Protein AF-R8BXN6-F1 (afdb_monomer)

Nearest PDB structures (foldseek):
  4dcl-assembly1_A  TM=7.226E-01  e=6.574E-13  Staphylococcus aureus
  3srt-assembly2_B  TM=7.262E-01  e=1.323E-12  Clostridioides difficile 630
  5u2k-assembly1_A  TM=7.218E-01  e=2.345E-12  Staphylococcus aureus subsp. aureus COL
  4egg-assembly1_A  TM=7.233E-01  e=3.434E-12  Staphylococcus aureus subsp. aureus COL
  1kqa-assembly1_A  TM=6.974E-01  e=2.313E-11  Escherichia coli

Solvent-accessible surface area (backbone atoms only — not comparable to full-atom values): 11831 Å² total; per-residue (Å²): 131,79,74,76,90,74,59,67,68,61,36,49,51,28,40,76,67,51,31,73,18,62,65,73,40,77,68,51,43,48,42,30,51,52,17,48,53,25,36,53,51,48,56,63,56,75,92,63,54,65,65,56,53,50,53,36,49,28,53,24,44,66,55,79,76,80,76,78,82,81,47,98,43,71,69,62,36,43,64,75,45,67,92,51,86,88,80,78,71,82,65,87,61,62,45,33,44,65,38,34,76,50,68,53,83,53,63,84,60,19,44,71,85,70,21,44,29,31,34,27,45,56,45,76,37,62,75,52,48,74,34,66,75,54,44,77,46,56,58,26,41,37,26,40,47,17,34,37,39,56,58,12,31,37,82,58,65,41,61,54,32,24,33,31,39,41,78,69,42,41,80,57,45,74,57,85,82,69,97,74,84,67,84,83,87,63,100,76,78,87,73,73,75,79,71,77,81,79,80,84,131

Mean predicted aligned error: 8.62 Å

pLDDT: mean 84.82, std 17.0, range [34.03, 98.44]

InterPro domains:
  IPR001451 Hexapeptide repeat [PF14602] (121-156)
  IPR011004 Trimeric LpxA-like superfamily [SSF51161] (100-175)
  IPR018357 Hexapeptide transferase, conserved site [PS00101] (130-158)
  IPR024688 Maltose/galactoside acetyltransferase domain [PF12464] (14-59)
  IPR024688 Maltose/galactoside acetyltransferase domain [SM01266] (12-62)
  IPR051159 Hexapeptide-repeat containing acetyltransferases [PTHR23416] (101-180)

Structure (mmCIF, N/CA/C/O backbone):
data_AF-R8BXN6-F1
#
_entry.id   AF-R8BXN6-F1
#
loop_
_atom_site.group_PDB
_atom_site.id
_atom_site.type_symbol
_atom_site.label_atom_id
_atom_site.label_alt_id
_atom_site.label_comp_id
_atom_site.label_asym_id
_atom_site.label_entity_id
_atom_site.label_seq_id
_atom_site.pdbx_PDB_ins_code
_atom_site.Cartn_x
_atom_site.Cartn_y
_atom_site.Cartn_z
_atom_site.occupancy
_atom_site.B_iso_or_equiv
_atom_site.auth_seq_id
_atom_site.auth_comp_id
_atom_site.auth_asym_id
_atom_site.auth_atom_id
_atom_site.pdbx_PDB_model_num
ATOM 1 N N . MET A 1 1 ? 27.956 4.376 -20.892 1.00 54.81 1 MET A N 1
ATOM 2 C CA . MET A 1 1 ? 26.971 5.179 -21.647 1.00 54.81 1 MET A CA 1
ATOM 3 C C . MET A 1 1 ? 26.380 6.216 -20.708 1.00 54.81 1 MET A C 1
ATOM 5 O O . MET A 1 1 ? 26.157 5.878 -19.547 1.00 54.81 1 MET A O 1
ATOM 9 N N . ALA A 1 2 ? 26.200 7.455 -21.169 1.00 57.44 2 ALA A N 1
ATOM 10 C CA . ALA A 1 2 ? 25.487 8.482 -20.408 1.00 57.44 2 ALA A CA 1
ATOM 11 C C . ALA A 1 2 ? 24.035 8.035 -20.163 1.00 57.44 2 ALA A C 1
ATOM 13 O O . ALA A 1 2 ? 23.488 7.284 -20.973 1.00 57.44 2 ALA A O 1
ATOM 14 N N . ALA A 1 3 ? 23.435 8.450 -19.044 1.00 60.38 3 ALA A N 1
ATOM 15 C CA . ALA A 1 3 ? 22.015 8.207 -18.811 1.00 60.38 3 ALA A CA 1
ATOM 16 C C . ALA A 1 3 ? 21.200 8.847 -19.953 1.00 60.38 3 ALA A C 1
ATOM 18 O O . ALA A 1 3 ? 21.556 9.947 -20.393 1.00 60.38 3 ALA A O 1
ATOM 19 N N . PRO A 1 4 ? 20.160 8.173 -20.472 1.00 69.25 4 PRO A N 1
ATOM 20 C CA . PRO A 1 4 ? 19.328 8.741 -21.524 1.00 69.25 4 PRO A CA 1
ATOM 21 C C . PRO A 1 4 ? 18.729 10.071 -21.054 1.00 69.25 4 PRO A C 1
ATOM 23 O O . PRO A 1 4 ? 18.393 10.235 -19.882 1.00 69.25 4 PRO A O 1
ATOM 26 N N . LYS A 1 5 ? 18.612 11.044 -21.963 1.00 84.06 5 LYS A N 1
ATOM 27 C CA . LYS A 1 5 ? 17.903 12.294 -21.680 1.00 84.06 5 LYS A CA 1
ATOM 28 C C . LYS A 1 5 ? 16.407 11.971 -21.644 1.00 84.06 5 LYS A C 1
ATOM 30 O O . LYS A 1 5 ? 15.812 11.749 -22.692 1.00 84.06 5 LYS A O 1
ATOM 35 N N . VAL A 1 6 ? 15.843 11.875 -20.442 1.00 89.69 6 VAL A N 1
ATOM 36 C CA . VAL A 1 6 ? 14.441 11.499 -20.215 1.00 89.69 6 VAL A CA 1
ATOM 37 C C . VAL A 1 6 ? 13.564 12.749 -20.199 1.00 89.69 6 VAL A C 1
ATOM 39 O O . VAL A 1 6 ? 13.847 13.690 -19.458 1.00 89.69 6 VAL A O 1
ATOM 42 N N . ASP A 1 7 ? 12.506 12.751 -21.007 1.00 94.75 7 ASP A N 1
ATOM 43 C CA . ASP A 1 7 ? 11.399 13.702 -20.883 1.00 94.75 7 ASP A CA 1
ATOM 44 C C . ASP A 1 7 ? 10.545 13.316 -19.666 1.00 94.75 7 ASP A C 1
ATOM 46 O O . ASP A 1 7 ? 10.080 12.180 -19.576 1.00 94.75 7 ASP A O 1
ATOM 50 N N . LEU A 1 8 ? 10.388 14.228 -18.705 1.00 94.38 8 LEU A N 1
ATOM 51 C CA . LEU A 1 8 ? 9.755 13.916 -17.421 1.00 94.38 8 LEU A CA 1
ATOM 52 C C . LEU A 1 8 ? 8.244 13.690 -17.542 1.00 94.38 8 LEU A C 1
ATOM 54 O O . LEU A 1 8 ? 7.704 12.823 -16.855 1.00 94.38 8 LEU A O 1
ATOM 58 N N . GLU A 1 9 ? 7.568 14.447 -18.406 1.00 94.50 9 GLU A N 1
ATOM 59 C CA . GLU A 1 9 ? 6.116 14.366 -18.567 1.00 94.50 9 GLU A CA 1
ATOM 60 C C . GLU A 1 9 ? 5.737 13.056 -19.255 1.00 94.50 9 GLU A C 1
ATOM 62 O O . GLU A 1 9 ? 4.913 12.293 -18.745 1.00 94.50 9 GLU A O 1
ATOM 67 N N . GLU A 1 10 ? 6.430 12.731 -20.347 1.00 94.81 10 GLU A N 1
ATOM 68 C CA . GLU A 1 10 ? 6.225 11.463 -21.042 1.00 94.81 10 GLU A CA 1
ATOM 69 C C . GLU A 1 10 ? 6.616 10.272 -20.157 1.00 94.81 10 GLU A C 1
ATOM 71 O O . GLU A 1 10 ? 5.900 9.274 -20.104 1.00 94.81 10 GLU A O 1
ATOM 76 N N . ASN A 1 11 ? 7.707 10.364 -19.392 1.00 93.75 11 ASN A N 1
ATOM 77 C CA . ASN A 1 11 ? 8.102 9.295 -18.471 1.00 93.75 11 ASN A CA 1
ATOM 78 C C . ASN A 1 11 ? 7.030 9.015 -17.407 1.00 93.75 11 ASN A C 1
ATOM 80 O O . ASN A 1 11 ? 6.754 7.854 -17.098 1.00 93.75 11 ASN A O 1
ATOM 84 N N . ARG A 1 12 ? 6.385 10.065 -16.882 1.00 91.44 12 ARG A N 1
ATOM 85 C CA . ARG A 1 12 ? 5.273 9.938 -15.934 1.00 91.44 12 ARG A CA 1
ATOM 86 C C . ARG A 1 12 ? 4.018 9.370 -16.592 1.00 91.44 12 ARG A C 1
ATOM 88 O O . ARG A 1 12 ? 3.363 8.526 -15.982 1.00 91.44 12 ARG A O 1
ATOM 95 N N . ARG A 1 13 ? 3.705 9.767 -17.831 1.00 93.88 13 ARG A N 1
ATOM 96 C CA . ARG A 1 13 ? 2.612 9.167 -18.614 1.00 93.88 13 ARG A CA 1
ATOM 97 C C . ARG A 1 13 ? 2.823 7.662 -18.779 1.00 93.88 13 ARG A C 1
ATOM 99 O O . ARG A 1 13 ? 1.901 6.892 -18.530 1.00 93.88 13 ARG A O 1
ATOM 106 N N . ARG A 1 14 ? 4.040 7.246 -19.144 1.00 92.19 14 ARG A N 1
ATOM 107 C CA . ARG A 1 14 ? 4.415 5.831 -19.300 1.00 92.19 14 ARG A CA 1
ATOM 108 C C . ARG A 1 14 ? 4.268 5.056 -17.995 1.00 92.19 14 ARG A C 1
ATOM 110 O O . ARG A 1 14 ? 3.645 4.002 -17.999 1.00 92.19 14 ARG A O 1
ATOM 117 N N . MET A 1 15 ? 4.748 5.610 -16.877 1.00 89.94 15 MET A N 1
ATOM 118 C CA . MET A 1 15 ? 4.550 5.020 -15.547 1.00 89.94 15 MET A CA 1
ATOM 119 C C . MET A 1 15 ? 3.062 4.805 -15.235 1.00 89.94 15 MET A C 1
ATOM 121 O O . MET A 1 15 ? 2.672 3.717 -14.822 1.00 89.94 15 MET A O 1
ATOM 125 N N . ALA A 1 16 ? 2.230 5.829 -15.446 1.00 88.75 16 ALA A N 1
ATOM 126 C CA . ALA A 1 16 ? 0.793 5.755 -15.185 1.00 88.75 16 ALA A CA 1
ATOM 127 C C . ALA A 1 16 ? 0.062 4.770 -16.114 1.00 88.75 16 ALA A C 1
ATOM 129 O O . ALA A 1 16 ? -0.966 4.220 -15.733 1.00 88.75 16 ALA A O 1
ATOM 130 N N . ALA A 1 17 ? 0.596 4.538 -17.314 1.00 89.94 17 ALA A N 1
ATOM 131 C CA . ALA A 1 17 ? 0.082 3.583 -18.291 1.00 89.94 17 ALA A CA 1
ATOM 132 C C . ALA A 1 17 ? 0.622 2.148 -18.102 1.00 89.94 17 ALA A C 1
ATOM 134 O O . ALA A 1 17 ? 0.434 1.316 -18.986 1.00 89.94 17 ALA A O 1
ATOM 135 N N . GLU A 1 18 ? 1.308 1.858 -16.987 1.00 89.69 18 GLU A N 1
ATOM 136 C CA . GLU A 1 18 ? 1.962 0.565 -16.711 1.00 89.69 18 GLU A CA 1
ATOM 137 C C . GLU A 1 18 ? 3.030 0.168 -17.754 1.00 89.69 18 GLU A C 1
ATOM 139 O O . GLU A 1 18 ? 3.408 -1.000 -17.885 1.00 89.69 18 GLU A O 1
ATOM 144 N N . GLU A 1 19 ? 3.548 1.143 -18.504 1.00 90.94 19 GLU A N 1
ATOM 145 C CA . GLU A 1 19 ? 4.644 0.955 -19.449 1.00 90.94 19 GLU A CA 1
ATOM 146 C C . GLU A 1 19 ? 6.005 1.036 -18.735 1.00 90.94 19 GLU A C 1
ATOM 148 O O . GLU A 1 19 ? 6.131 1.510 -17.606 1.00 90.94 19 GLU A O 1
ATOM 153 N N . LEU A 1 20 ? 7.070 0.615 -19.425 1.00 90.19 20 LEU A N 1
ATOM 154 C CA . LEU A 1 20 ? 8.439 0.797 -18.940 1.00 90.19 20 LEU A CA 1
ATOM 155 C C . LEU A 1 20 ? 8.767 2.290 -18.747 1.00 90.19 20 LEU A C 1
ATOM 157 O O . LEU A 1 20 ? 8.626 3.067 -19.681 1.00 90.19 20 LEU A O 1
ATOM 161 N N . TYR A 1 21 ? 9.288 2.695 -17.594 1.00 91.88 21 TYR A N 1
ATOM 162 C CA . TYR A 1 21 ? 9.664 4.081 -17.288 1.00 91.88 21 TYR A CA 1
ATOM 163 C C . TYR A 1 21 ? 10.982 4.139 -16.507 1.00 91.88 21 TYR A C 1
ATOM 165 O O . TYR A 1 21 ? 11.422 3.154 -15.925 1.00 91.88 21 TYR A O 1
ATOM 173 N N . TYR A 1 22 ? 11.647 5.290 -16.486 1.00 90.75 22 TYR A N 1
ATOM 174 C CA . TYR A 1 22 ? 12.873 5.494 -15.714 1.00 90.75 22 TYR A CA 1
ATOM 175 C C . TYR A 1 22 ? 12.530 5.981 -14.306 1.00 90.75 22 TYR A C 1
ATOM 177 O O . TYR A 1 22 ? 12.089 7.114 -14.136 1.00 90.75 22 TYR A O 1
ATOM 185 N N . ALA A 1 23 ? 12.746 5.141 -13.292 1.00 88.00 23 ALA A N 1
ATOM 186 C CA . ALA A 1 23 ? 12.317 5.406 -11.914 1.00 88.00 23 ALA A CA 1
ATOM 187 C C . ALA A 1 23 ? 13.157 6.453 -11.158 1.00 88.00 23 ALA A C 1
ATOM 189 O O . ALA A 1 23 ? 12.703 7.002 -10.153 1.00 88.00 23 ALA A O 1
ATOM 190 N N . PHE A 1 24 ? 14.374 6.738 -11.632 1.00 89.31 24 PHE A N 1
ATOM 191 C CA . PHE A 1 24 ? 15.335 7.632 -10.973 1.00 89.31 24 PHE A CA 1
ATOM 192 C C . PHE A 1 24 ? 15.374 9.046 -11.574 1.00 89.31 24 PHE A C 1
ATOM 194 O O . PHE A 1 24 ? 16.378 9.751 -11.446 1.00 89.31 24 PHE A O 1
ATOM 201 N N . THR A 1 25 ? 14.299 9.480 -12.237 1.00 90.50 25 THR A N 1
ATOM 202 C CA . THR A 1 25 ? 14.146 10.881 -12.645 1.00 90.50 25 THR A CA 1
ATOM 203 C C . THR A 1 25 ? 13.914 11.785 -11.425 1.00 90.50 25 THR A C 1
ATOM 205 O O . THR A 1 25 ? 13.378 11.321 -10.415 1.00 90.50 25 THR A O 1
ATOM 208 N N . PRO A 1 26 ? 14.302 13.077 -11.470 1.00 91.19 26 PRO A N 1
ATOM 209 C CA . PRO A 1 26 ? 14.197 13.966 -10.310 1.00 91.19 26 PRO A CA 1
ATOM 210 C C . PRO A 1 26 ? 12.796 14.045 -9.685 1.00 91.19 26 PRO A C 1
ATOM 212 O O . PRO A 1 26 ? 12.676 14.110 -8.463 1.00 91.19 26 PRO A O 1
ATOM 215 N N . ASP A 1 27 ? 11.745 14.008 -10.502 1.00 90.88 27 ASP A N 1
ATOM 216 C CA . ASP A 1 27 ? 10.350 14.087 -10.068 1.00 90.88 27 ASP A CA 1
ATOM 217 C C . ASP A 1 27 ? 9.878 12.795 -9.374 1.00 90.88 27 ASP A C 1
ATOM 219 O O . ASP A 1 27 ? 9.294 12.854 -8.293 1.00 90.88 27 ASP A O 1
ATOM 223 N N . LEU A 1 28 ? 10.207 11.617 -9.914 1.00 89.75 28 LEU A N 1
ATOM 224 C CA . LEU A 1 28 ? 9.860 10.333 -9.291 1.00 89.75 28 LEU A CA 1
ATOM 225 C C . LEU A 1 28 ? 10.700 10.041 -8.041 1.00 89.75 28 LEU A C 1
ATOM 227 O O . LEU A 1 28 ? 10.214 9.429 -7.087 1.00 89.75 28 LEU A O 1
ATOM 231 N N . VAL A 1 29 ? 11.944 10.527 -7.994 1.00 89.69 29 VAL A N 1
ATOM 232 C CA . VAL A 1 29 ? 12.771 10.504 -6.777 1.00 89.69 29 VAL A CA 1
ATOM 233 C C . VAL A 1 29 ? 12.170 11.406 -5.697 1.00 89.69 29 VAL A C 1
ATOM 235 O O . VAL A 1 29 ? 12.151 11.023 -4.523 1.00 89.69 29 VAL A O 1
ATOM 238 N N . ALA A 1 30 ? 11.651 12.580 -6.068 1.00 90.44 30 ALA A N 1
ATOM 239 C CA . ALA A 1 30 ? 10.944 13.457 -5.139 1.00 90.44 30 ALA A CA 1
ATOM 240 C C . ALA A 1 30 ? 9.666 12.792 -4.597 1.00 90.44 30 ALA A C 1
ATOM 242 O O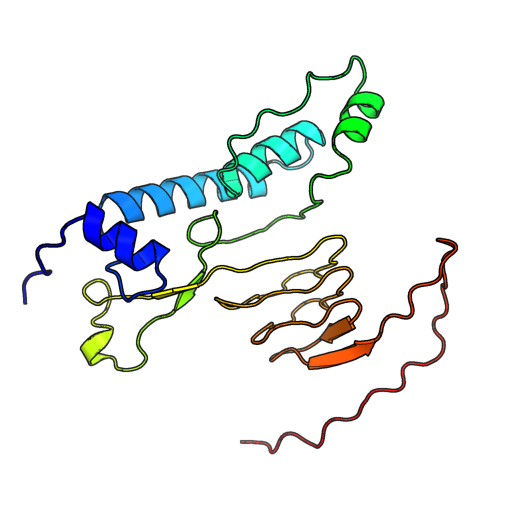 . ALA A 1 30 ? 9.447 12.813 -3.382 1.00 90.44 30 ALA A O 1
ATOM 243 N N . ASP A 1 31 ? 8.895 12.116 -5.453 1.00 89.50 31 ASP A N 1
ATOM 244 C CA . ASP A 1 31 ? 7.700 11.360 -5.053 1.00 89.50 31 ASP A CA 1
ATOM 245 C C . ASP A 1 31 ? 8.038 10.212 -4.091 1.00 89.50 31 ASP A C 1
ATOM 247 O O . ASP A 1 31 ? 7.395 10.071 -3.046 1.00 89.50 31 ASP A O 1
ATOM 251 N N . ARG A 1 32 ? 9.093 9.435 -4.376 1.00 88.06 32 ARG A N 1
ATOM 252 C CA . ARG A 1 32 ? 9.587 8.371 -3.483 1.00 88.06 32 ARG A CA 1
ATOM 253 C C . ARG A 1 32 ? 10.053 8.939 -2.141 1.00 88.06 32 ARG A C 1
ATOM 255 O O . ARG A 1 32 ? 9.799 8.358 -1.088 1.00 88.06 32 ARG A O 1
ATOM 262 N N . ARG A 1 33 ? 10.707 10.106 -2.144 1.00 90.62 33 ARG A N 1
ATOM 263 C CA . ARG A 1 33 ? 11.112 10.795 -0.910 1.00 90.62 33 ARG A CA 1
ATOM 264 C C . ARG A 1 33 ? 9.900 11.243 -0.094 1.00 90.62 33 ARG A C 1
ATOM 266 O O . ARG A 1 33 ? 9.901 11.019 1.112 1.00 90.62 33 ARG A O 1
ATOM 273 N N . ARG A 1 34 ? 8.891 11.852 -0.725 1.00 92.06 34 ARG A N 1
ATOM 274 C CA . ARG A 1 34 ? 7.619 12.241 -0.088 1.00 92.06 34 ARG A CA 1
ATOM 275 C C . ARG A 1 34 ? 6.944 11.028 0.549 1.00 92.06 34 ARG A C 1
ATOM 277 O O . ARG A 1 34 ? 6.623 11.059 1.731 1.00 92.06 34 ARG A O 1
ATOM 284 N N . CYS A 1 35 ? 6.801 9.960 -0.227 1.00 89.94 35 CYS A N 1
ATOM 285 C CA . CYS A 1 35 ? 6.243 8.684 0.194 1.00 89.94 35 CYS A CA 1
ATOM 286 C C . CYS A 1 35 ? 6.959 8.120 1.432 1.00 89.94 35 CYS A C 1
ATOM 288 O O . CYS A 1 35 ? 6.330 7.880 2.462 1.00 89.94 35 CYS A O 1
ATOM 290 N N . ARG A 1 36 ? 8.292 8.000 1.375 1.00 90.31 36 ARG A N 1
ATOM 291 C CA . ARG A 1 36 ? 9.108 7.535 2.503 1.00 90.31 36 ARG A CA 1
ATOM 292 C C . ARG A 1 36 ? 8.864 8.361 3.765 1.00 90.31 36 ARG A C 1
ATOM 294 O O . ARG A 1 36 ? 8.729 7.788 4.839 1.00 90.31 36 ARG A O 1
ATOM 301 N N . LEU A 1 37 ? 8.812 9.689 3.644 1.00 92.69 37 LEU A N 1
ATOM 302 C CA . LEU A 1 37 ? 8.567 10.577 4.784 1.00 92.69 37 LEU A CA 1
ATOM 303 C C . LEU A 1 37 ? 7.165 10.379 5.383 1.00 92.69 37 LEU A C 1
ATOM 305 O O . LEU A 1 37 ? 7.037 10.404 6.605 1.00 92.69 37 LEU A O 1
ATOM 309 N N . ALA A 1 38 ? 6.145 10.135 4.555 1.00 92.88 38 ALA A N 1
ATOM 310 C CA . ALA A 1 38 ? 4.793 9.828 5.022 1.00 92.88 38 ALA A CA 1
ATOM 311 C C . ALA A 1 38 ? 4.746 8.495 5.792 1.00 92.88 38 ALA A C 1
ATOM 313 O O . ALA A 1 38 ? 4.236 8.455 6.909 1.00 92.88 38 ALA A O 1
ATOM 314 N N . PHE A 1 39 ? 5.366 7.431 5.266 1.00 90.12 39 PHE A N 1
ATOM 315 C CA . PHE A 1 39 ? 5.477 6.149 5.981 1.00 90.12 39 PHE A CA 1
ATOM 316 C C . PHE A 1 39 ? 6.244 6.264 7.287 1.00 90.12 39 PHE A C 1
ATOM 318 O O . PHE A 1 39 ? 5.882 5.662 8.289 1.00 90.12 39 PHE A O 1
ATOM 325 N N . GLU A 1 40 ? 7.324 7.031 7.283 1.00 92.44 40 GLU A N 1
ATOM 326 C CA . GLU A 1 40 ? 8.101 7.302 8.478 1.00 92.44 40 GLU A CA 1
ATOM 327 C C . GLU A 1 40 ? 7.294 8.042 9.548 1.00 92.44 40 GLU A C 1
ATOM 329 O O . GLU A 1 40 ? 7.450 7.748 10.730 1.00 92.44 40 GLU A O 1
ATOM 334 N N . ALA A 1 41 ? 6.444 8.991 9.151 1.00 93.50 41 ALA A N 1
ATOM 335 C CA . ALA A 1 41 ? 5.530 9.661 10.067 1.00 93.50 41 ALA A CA 1
ATOM 336 C C . ALA A 1 41 ? 4.475 8.686 10.610 1.00 93.50 41 ALA A C 1
ATOM 338 O O . ALA A 1 41 ? 4.295 8.623 11.822 1.00 93.50 41 ALA A O 1
ATOM 339 N N . TYR A 1 42 ? 3.859 7.882 9.736 1.00 94.00 42 TYR A N 1
ATOM 340 C CA . TYR A 1 42 ? 2.874 6.865 10.112 1.00 94.00 42 TYR A CA 1
ATOM 341 C C . TYR A 1 42 ? 3.453 5.852 11.108 1.00 94.00 42 TYR A C 1
ATOM 343 O O . TYR A 1 42 ? 2.965 5.701 12.223 1.00 94.00 42 TYR A O 1
ATOM 351 N N . ASN A 1 43 ? 4.571 5.219 10.748 1.00 93.00 43 ASN A N 1
ATOM 352 C CA . ASN A 1 43 ? 5.200 4.156 11.531 1.00 93.00 43 ASN A CA 1
ATOM 353 C C . ASN A 1 43 ? 5.773 4.638 12.877 1.00 93.00 43 ASN A C 1
ATOM 355 O O . ASN A 1 43 ? 6.079 3.811 13.732 1.00 93.00 43 ASN A O 1
ATOM 359 N N . ARG A 1 44 ? 5.966 5.952 13.066 1.00 94.19 44 ARG A N 1
ATOM 360 C CA . ARG A 1 44 ? 6.441 6.548 14.328 1.00 94.19 44 ARG A CA 1
ATOM 361 C C . ARG A 1 44 ? 5.338 7.216 15.145 1.00 94.19 44 ARG A C 1
ATOM 363 O O . ARG A 1 44 ? 5.653 7.728 16.214 1.00 94.19 44 ARG A O 1
ATOM 370 N N . ALA A 1 45 ? 4.100 7.254 14.652 1.00 92.25 45 ALA A N 1
ATOM 371 C CA . ALA A 1 45 ? 3.012 7.968 15.312 1.00 92.25 45 ALA A CA 1
ATOM 372 C C . ALA A 1 45 ? 2.774 7.463 16.743 1.00 92.25 45 ALA A C 1
ATOM 374 O O . ALA A 1 45 ? 2.535 8.272 17.633 1.00 92.25 45 ALA A O 1
ATOM 375 N N . GLY A 1 46 ? 2.938 6.155 16.971 1.00 89.31 46 GLY A N 1
ATOM 376 C CA . GLY A 1 46 ? 2.647 5.538 18.261 1.00 89.31 46 GLY A CA 1
ATOM 377 C C . GLY A 1 46 ? 1.145 5.542 18.525 1.00 89.31 46 GLY A C 1
ATOM 378 O O . GLY A 1 46 ? 0.363 5.299 17.609 1.00 89.31 46 GLY A O 1
ATOM 379 N N . ASP A 1 47 ? 0.764 5.823 19.767 1.00 91.06 47 ASP A N 1
ATOM 380 C CA . ASP A 1 47 ? -0.633 5.927 20.184 1.00 91.06 47 ASP A CA 1
ATOM 381 C C . ASP A 1 47 ? -1.156 7.351 19.926 1.00 91.06 47 ASP A C 1
ATOM 383 O O . ASP A 1 47 ? -0.755 8.310 20.593 1.00 91.06 47 ASP A O 1
ATOM 387 N N . VAL A 1 48 ? -1.986 7.507 18.894 1.00 92.81 48 VAL A N 1
ATOM 388 C CA . VAL A 1 48 ? -2.606 8.779 18.490 1.00 92.81 48 VAL A CA 1
ATOM 389 C C . VAL A 1 48 ? -4.084 8.556 18.185 1.00 92.81 48 VAL A C 1
ATOM 391 O O . VAL A 1 48 ? -4.506 7.430 17.938 1.00 92.81 48 VAL A O 1
ATOM 394 N N . SER A 1 49 ? -4.871 9.634 18.151 1.00 93.88 49 SER A N 1
ATOM 395 C CA . SER A 1 49 ? -6.304 9.538 17.852 1.00 93.88 49 SER A CA 1
ATOM 396 C C . SER A 1 49 ? -6.582 8.879 16.498 1.00 93.88 49 SER A C 1
ATOM 398 O O . SER A 1 49 ? -5.786 8.985 15.554 1.00 93.88 49 SER A O 1
ATOM 400 N N . ARG A 1 50 ? -7.766 8.266 16.365 1.00 94.44 50 ARG A N 1
ATOM 401 C CA . ARG A 1 50 ? -8.231 7.666 15.108 1.00 94.44 50 ARG A CA 1
ATOM 402 C C . ARG A 1 50 ? -8.128 8.643 13.938 1.00 94.44 50 ARG A C 1
ATOM 404 O O . ARG A 1 50 ? -7.572 8.291 12.898 1.00 94.44 50 ARG A O 1
ATOM 411 N N . ARG A 1 51 ? -8.575 9.890 14.121 1.00 95.94 51 ARG A N 1
ATOM 412 C CA . ARG A 1 51 ? -8.444 10.954 13.115 1.00 95.94 51 ARG A CA 1
ATOM 413 C C . ARG A 1 51 ? -7.003 11.174 12.692 1.00 95.94 51 ARG A C 1
ATOM 415 O O . ARG A 1 51 ? -6.727 11.239 11.496 1.00 95.94 51 ARG A O 1
ATOM 422 N N . ARG A 1 52 ? -6.073 11.235 13.648 1.00 95.31 52 ARG A N 1
ATOM 423 C CA . ARG A 1 52 ? -4.663 11.442 13.327 1.00 95.31 52 ARG A CA 1
ATOM 424 C C . ARG A 1 52 ? -4.079 10.270 12.536 1.00 95.31 52 ARG A C 1
ATOM 426 O O . ARG A 1 52 ? -3.312 10.506 11.603 1.00 95.31 52 ARG A O 1
ATOM 433 N N . LEU A 1 53 ? -4.462 9.031 12.855 1.00 94.75 53 LEU A N 1
ATOM 434 C CA . LEU A 1 53 ? -4.094 7.859 12.050 1.00 94.75 53 LEU A CA 1
ATOM 435 C C . LEU A 1 53 ? -4.639 7.966 10.621 1.00 94.75 53 LEU A C 1
ATOM 437 O O . LEU A 1 53 ? -3.893 7.735 9.669 1.00 94.75 53 LEU A O 1
ATOM 441 N N . VAL A 1 54 ? -5.902 8.370 10.454 1.00 95.62 54 VAL A N 1
ATOM 442 C CA . VAL A 1 54 ? -6.507 8.555 9.126 1.00 95.62 54 VAL A CA 1
ATOM 443 C C . VAL A 1 54 ? -5.787 9.648 8.333 1.00 95.62 54 VAL A C 1
ATOM 445 O O . VAL A 1 54 ? -5.472 9.438 7.167 1.00 95.62 54 VAL A O 1
ATOM 448 N N . GLU A 1 55 ? -5.463 10.791 8.936 1.00 95.69 55 GLU A N 1
ATOM 449 C CA . GLU A 1 55 ? -4.688 11.850 8.274 1.00 95.69 55 GLU A CA 1
ATOM 450 C C . GLU A 1 55 ? -3.329 11.347 7.777 1.00 95.69 55 GLU A C 1
ATOM 452 O O . GLU A 1 55 ? -2.963 11.566 6.622 1.00 95.69 55 GLU A O 1
ATOM 457 N N . LEU A 1 56 ? -2.595 10.624 8.629 1.00 95.19 56 LEU A N 1
ATOM 458 C CA . LEU A 1 56 ? -1.306 10.039 8.263 1.00 95.19 56 LEU A CA 1
AT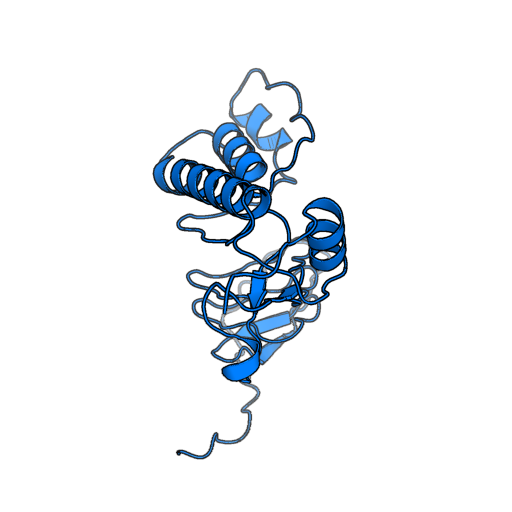OM 459 C C . LEU A 1 56 ? -1.461 8.993 7.148 1.00 95.19 56 LEU A C 1
ATOM 461 O O . LEU A 1 56 ? -0.617 8.911 6.254 1.00 95.19 56 LEU A O 1
ATOM 465 N N . TRP A 1 57 ? -2.542 8.211 7.165 1.00 93.62 57 TRP A N 1
ATOM 466 C CA . TRP A 1 57 ? -2.852 7.254 6.104 1.00 93.62 57 TRP A CA 1
ATOM 467 C C . TRP A 1 57 ? -3.195 7.941 4.774 1.00 93.62 57 TRP A C 1
ATOM 469 O O . TRP A 1 57 ? -2.764 7.502 3.704 1.00 93.62 57 TRP A O 1
ATOM 479 N N . LYS A 1 58 ? -3.919 9.061 4.816 1.00 93.56 58 LYS A N 1
ATOM 480 C CA . LYS A 1 58 ? -4.196 9.894 3.638 1.00 93.56 58 LYS A CA 1
ATOM 481 C C . LYS A 1 58 ? -2.919 10.504 3.074 1.00 93.56 58 LYS A C 1
ATOM 483 O O . LYS A 1 58 ? -2.729 10.521 1.859 1.00 93.56 58 LYS A O 1
ATOM 488 N N . ASP A 1 59 ? -1.986 10.911 3.932 1.00 92.75 59 ASP A N 1
ATOM 489 C CA . ASP A 1 59 ? -0.656 11.337 3.498 1.00 92.75 59 ASP A CA 1
ATOM 490 C C . ASP A 1 59 ? 0.113 10.196 2.821 1.00 92.75 59 ASP A C 1
ATOM 492 O O . ASP A 1 59 ? 0.726 10.409 1.771 1.00 92.75 59 ASP A O 1
ATOM 496 N N . VAL A 1 60 ? 0.052 8.974 3.360 1.00 90.94 60 VAL A N 1
ATOM 497 C CA . VAL A 1 60 ? 0.646 7.777 2.743 1.00 90.94 60 VAL A CA 1
ATOM 498 C C . VAL A 1 60 ? 0.083 7.554 1.335 1.00 90.94 60 VAL A C 1
ATOM 500 O O . VAL A 1 60 ? 0.849 7.578 0.362 1.00 90.94 60 VAL A O 1
ATOM 503 N N . THR A 1 61 ? -1.244 7.447 1.232 1.00 89.25 61 THR A N 1
ATOM 504 C CA . THR A 1 61 ? -2.004 7.190 -0.007 1.00 89.25 61 THR A CA 1
ATOM 505 C C . THR A 1 61 ? -2.059 8.378 -0.963 1.00 89.25 61 THR A C 1
ATOM 507 O O . THR A 1 61 ? -2.516 8.249 -2.097 1.00 89.25 61 THR A O 1
ATOM 510 N N . ASN A 1 62 ? -1.537 9.530 -0.531 1.00 90.31 62 ASN A N 1
ATOM 511 C CA . ASN A 1 62 ? -1.625 10.810 -1.221 1.00 90.31 62 ASN A CA 1
ATOM 512 C C . ASN A 1 62 ? -3.074 11.239 -1.529 1.00 90.31 62 ASN A C 1
ATOM 514 O O . ASN A 1 62 ? -3.314 11.989 -2.477 1.00 90.31 62 ASN A O 1
ATOM 518 N N . ASP A 1 63 ? -4.027 10.793 -0.717 1.00 91.00 63 ASP A N 1
ATOM 519 C CA . ASP A 1 63 ? -5.431 11.157 -0.816 1.00 91.00 63 ASP A CA 1
ATOM 520 C C . ASP A 1 63 ? -5.648 12.597 -0.318 1.00 91.00 63 ASP A C 1
ATOM 522 O O . ASP A 1 63 ? -5.301 12.954 0.809 1.00 91.00 63 ASP A O 1
ATOM 526 N N . LYS A 1 64 ? -6.206 13.444 -1.189 1.00 92.69 64 LYS A N 1
ATOM 527 C CA . LYS A 1 64 ? -6.457 14.873 -0.934 1.00 92.69 64 LYS A CA 1
ATOM 528 C C . LYS A 1 64 ? -7.903 15.190 -0.583 1.00 92.69 64 LYS A C 1
ATOM 530 O O . LYS A 1 64 ? -8.229 16.360 -0.395 1.00 92.69 64 LYS A O 1
ATOM 535 N N . THR A 1 65 ? -8.770 14.186 -0.512 1.00 93.88 65 THR A N 1
ATOM 536 C CA . THR A 1 65 ? -10.157 14.400 -0.099 1.00 93.88 65 THR A CA 1
ATOM 537 C C . THR A 1 65 ? -10.187 14.921 1.346 1.00 93.88 65 THR A C 1
ATOM 539 O O . THR A 1 65 ? -9.473 14.382 2.196 1.00 93.88 65 THR A O 1
ATOM 542 N N . PRO A 1 66 ? -10.942 15.990 1.652 1.00 94.62 66 PRO A N 1
ATOM 543 C CA . PRO A 1 66 ? -11.014 16.515 3.011 1.00 94.62 66 PRO A CA 1
ATOM 544 C C . PRO A 1 66 ? -11.738 15.528 3.931 1.00 94.62 66 PRO A C 1
ATOM 546 O O . PRO A 1 66 ? -12.688 14.869 3.514 1.00 94.62 66 PRO A O 1
ATOM 549 N N . LEU A 1 67 ? -11.294 15.444 5.186 1.00 95.81 67 LEU A N 1
ATOM 550 C CA . LEU A 1 67 ? -12.035 14.735 6.227 1.00 95.81 67 LEU A CA 1
ATOM 551 C C . LEU A 1 67 ? -13.315 15.501 6.598 1.00 95.81 67 LEU A C 1
ATOM 553 O O . LEU A 1 67 ? -13.349 16.729 6.443 1.00 95.81 67 LEU A O 1
ATOM 557 N N . PRO A 1 68 ? -14.343 14.817 7.134 1.00 95.50 68 PRO A N 1
ATOM 558 C CA . PRO A 1 68 ? -15.481 15.500 7.736 1.00 95.50 68 PRO A CA 1
ATOM 559 C C . PRO A 1 68 ? -15.016 16.436 8.868 1.00 95.50 68 PRO A C 1
ATOM 561 O O . PRO A 1 68 ? -13.968 16.179 9.483 1.00 95.50 68 PRO A O 1
ATOM 564 N N . PRO A 1 69 ? -15.765 17.524 9.143 1.00 96.69 69 PRO A N 1
ATOM 565 C CA . PRO A 1 69 ? -15.483 18.411 10.267 1.00 96.69 69 PRO A CA 1
ATOM 566 C C . PRO A 1 69 ? -15.378 17.624 11.572 1.00 96.69 69 PRO A C 1
ATOM 568 O O . PRO A 1 69 ? -16.216 16.765 11.829 1.00 96.69 69 PRO A O 1
ATOM 571 N N . GLN A 1 70 ? -14.366 17.936 12.380 1.00 96.88 70 GLN A N 1
ATOM 572 C CA . GLN A 1 70 ? -14.123 17.234 13.637 1.00 96.88 70 GLN A CA 1
ATOM 573 C C . GLN A 1 70 ? -15.336 17.335 14.572 1.00 96.88 70 GLN A C 1
ATOM 575 O O . GLN A 1 70 ? -15.888 18.426 14.759 1.00 96.88 70 GLN A O 1
ATOM 580 N N . ALA A 1 71 ? -15.741 16.202 15.143 1.00 96.44 71 ALA A N 1
ATOM 581 C CA . ALA A 1 71 ? -16.847 16.150 16.089 1.00 96.44 71 ALA A CA 1
ATOM 582 C C . ALA A 1 71 ? -16.453 16.721 17.472 1.00 96.44 71 ALA A C 1
ATOM 584 O O . ALA A 1 71 ? -15.265 16.843 17.779 1.00 96.44 71 ALA A O 1
ATOM 585 N N . PRO A 1 72 ? -17.430 17.085 18.327 1.00 95.75 72 PRO A N 1
ATOM 586 C CA . PRO A 1 72 ? -17.157 17.617 19.665 1.00 95.75 72 PRO A CA 1
ATOM 587 C C . PRO A 1 72 ? -16.448 16.640 20.611 1.00 95.75 72 PRO A C 1
ATOM 589 O O . PRO A 1 72 ? -15.753 17.085 21.525 1.00 95.75 72 PRO A O 1
ATOM 592 N N . THR A 1 73 ? -16.649 15.335 20.421 1.00 96.00 73 THR A N 1
ATOM 593 C CA . THR A 1 73 ? -16.061 14.272 21.243 1.00 96.00 73 THR A CA 1
ATOM 594 C C . THR A 1 73 ? -15.281 13.282 20.385 1.00 96.00 73 THR A C 1
ATOM 596 O O . THR A 1 73 ? -15.601 13.091 19.214 1.00 96.00 73 THR A O 1
ATOM 599 N N . ASP A 1 74 ? -14.277 12.630 20.974 1.00 92.00 74 ASP A N 1
ATOM 600 C CA . ASP A 1 74 ? -13.448 11.646 20.264 1.00 92.00 74 ASP A CA 1
ATOM 601 C C . ASP A 1 74 ? -14.264 10.436 19.775 1.00 92.00 74 ASP A C 1
ATOM 603 O O . ASP A 1 74 ? -14.011 9.931 18.687 1.00 92.00 74 ASP A O 1
ATOM 607 N N . GLU A 1 75 ? -15.272 10.003 20.539 1.00 94.12 75 GLU A N 1
ATOM 608 C CA . GLU A 1 75 ? -16.157 8.885 20.178 1.00 94.12 75 GLU A CA 1
ATOM 609 C C . GLU A 1 75 ? -17.019 9.214 18.950 1.00 94.12 75 GLU A C 1
ATOM 611 O O . GLU A 1 75 ? -17.084 8.438 17.996 1.00 94.12 75 GLU A O 1
ATOM 616 N N . GLU A 1 76 ? -17.644 10.395 18.937 1.00 95.88 76 GLU A N 1
ATOM 617 C CA . GLU A 1 76 ? -18.411 10.866 17.778 1.00 95.88 76 GLU A CA 1
ATOM 618 C C . GLU A 1 76 ? -17.504 11.103 16.566 1.00 95.88 76 GLU A C 1
ATOM 620 O O . GLU A 1 76 ? -17.929 10.913 15.428 1.00 95.88 76 GLU A O 1
ATOM 625 N N . ASP A 1 77 ? -16.260 11.527 16.800 1.00 96.31 77 ASP A N 1
ATOM 626 C CA . ASP A 1 77 ? -15.280 11.777 15.750 1.00 96.31 77 ASP A CA 1
ATOM 627 C C . ASP A 1 77 ? -14.792 10.474 15.110 1.00 96.31 77 ASP A C 1
ATOM 629 O O . ASP A 1 77 ? -14.671 10.389 13.891 1.00 96.31 77 ASP A O 1
ATOM 633 N N . GLU A 1 78 ? -14.563 9.439 15.918 1.00 94.69 78 GLU A N 1
ATOM 634 C CA . GLU A 1 78 ? -14.207 8.100 15.455 1.00 94.69 78 GLU A CA 1
ATOM 635 C C . GLU A 1 78 ? -15.342 7.446 14.661 1.00 94.69 78 GLU A C 1
ATOM 637 O O . GLU A 1 78 ? -15.077 6.856 13.612 1.00 94.69 78 GLU A O 1
ATOM 642 N N . ALA A 1 79 ? -16.599 7.625 15.078 1.00 95.06 79 ALA A N 1
ATOM 643 C CA . ALA A 1 79 ? -17.759 7.114 14.348 1.00 95.06 79 ALA A CA 1
ATOM 644 C C . ALA A 1 79 ? -17.861 7.678 12.916 1.00 95.06 79 ALA A C 1
ATOM 646 O O . ALA A 1 79 ? -18.261 6.973 11.995 1.00 95.06 79 ALA A O 1
ATOM 647 N N . GLN A 1 80 ? -17.435 8.926 12.686 1.00 95.94 80 GLN A N 1
ATOM 648 C CA . GLN A 1 80 ? -17.385 9.520 11.340 1.00 95.94 80 GLN A CA 1
ATOM 649 C C . GLN A 1 80 ? -16.306 8.907 10.433 1.00 95.94 80 GLN A C 1
ATOM 651 O O . GLN A 1 80 ? -16.249 9.226 9.242 1.00 95.94 80 GLN A O 1
ATOM 656 N N . LEU A 1 81 ? -15.405 8.097 10.993 1.00 95.62 81 LEU A N 1
ATOM 657 C CA . LEU A 1 81 ? -14.231 7.559 10.314 1.00 95.62 81 LEU A CA 1
ATOM 658 C C . LEU A 1 81 ? -14.326 6.043 10.064 1.00 95.62 81 LEU A C 1
ATOM 660 O O . LEU A 1 81 ? -13.307 5.418 9.751 1.00 95.62 81 LEU A O 1
ATOM 664 N N . GLU A 1 82 ? -15.524 5.463 10.184 1.00 91.44 82 GLU A N 1
ATOM 665 C CA . GLU A 1 82 ? -15.780 4.022 10.036 1.00 91.44 82 GLU A CA 1
ATOM 666 C C . GLU A 1 82 ? -15.398 3.470 8.653 1.00 91.44 82 GLU A C 1
ATOM 668 O O . GLU A 1 82 ? -14.837 2.381 8.556 1.00 91.44 82 GLU A O 1
ATOM 673 N N . ASP A 1 83 ? -15.592 4.262 7.595 1.00 89.69 83 ASP A N 1
ATOM 674 C CA . ASP A 1 83 ? -15.268 3.874 6.215 1.00 89.69 83 ASP A CA 1
ATOM 675 C C . ASP A 1 83 ? -13.764 3.960 5.890 1.00 89.69 83 ASP A C 1
ATOM 677 O O . ASP A 1 83 ? -13.320 3.542 4.815 1.00 89.69 83 ASP A O 1
ATOM 681 N N . TYR A 1 84 ? -12.943 4.517 6.789 1.00 92.75 84 TYR A N 1
ATOM 682 C CA . TYR A 1 84 ? -11.495 4.562 6.594 1.00 92.75 84 TYR A CA 1
ATOM 683 C C . TYR A 1 84 ? -10.851 3.256 7.069 1.00 92.75 84 TYR A C 1
ATOM 685 O O . TYR A 1 84 ? -11.235 2.707 8.101 1.00 92.75 84 TYR A O 1
ATOM 693 N N . PRO A 1 85 ? -9.793 2.772 6.397 1.00 91.00 85 PRO A N 1
ATOM 694 C CA . PRO A 1 85 ? -9.174 1.509 6.769 1.00 91.00 85 PRO A CA 1
ATOM 695 C C . PRO A 1 85 ? -8.492 1.586 8.140 1.00 91.00 85 PRO A C 1
ATOM 697 O O . PRO A 1 85 ? -7.988 2.639 8.561 1.00 91.00 85 PRO A O 1
ATOM 700 N N . TRP A 1 86 ? -8.453 0.443 8.818 1.00 89.88 86 TRP A N 1
ATOM 701 C CA . TRP A 1 86 ? -7.602 0.209 9.980 1.00 89.88 86 TRP A CA 1
ATOM 702 C C . TRP A 1 86 ? -6.286 -0.394 9.498 1.00 89.88 86 TRP A C 1
ATOM 704 O O . TRP A 1 86 ? -6.291 -1.419 8.814 1.00 89.88 86 TRP A O 1
ATOM 714 N N . VAL A 1 87 ? -5.164 0.266 9.788 1.00 88.62 87 VAL A N 1
ATOM 715 C CA . VAL A 1 87 ? -3.864 -0.173 9.273 1.00 88.62 87 VAL A CA 1
ATOM 716 C C . VAL A 1 87 ? 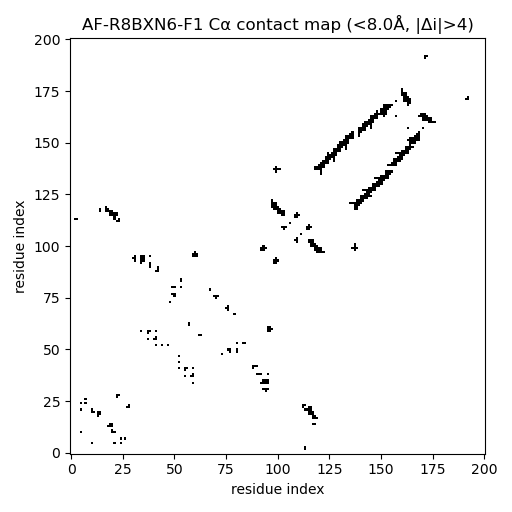-2.810 -0.131 10.364 1.00 88.62 87 VAL A C 1
ATOM 718 O O . VAL A 1 87 ? -2.425 0.934 10.841 1.00 88.62 87 VAL A O 1
ATOM 721 N N . ASP A 1 88 ? -2.299 -1.297 10.726 1.00 84.44 88 ASP A N 1
ATOM 722 C CA . ASP A 1 88 ? -1.230 -1.406 11.706 1.00 84.44 88 ASP A CA 1
ATOM 723 C C . ASP A 1 88 ? 0.148 -1.235 11.075 1.00 84.44 88 ASP A C 1
ATOM 725 O O . ASP A 1 88 ? 0.466 -1.794 10.022 1.00 84.44 88 ASP A O 1
ATOM 729 N N . GLY A 1 89 ? 0.988 -0.448 11.746 1.00 78.88 89 GLY A N 1
ATOM 730 C CA . GLY A 1 89 ? 2.394 -0.304 11.398 1.00 78.88 89 GLY A CA 1
ATOM 731 C C . GLY A 1 89 ? 3.235 -1.524 11.820 1.00 78.88 89 GLY A C 1
ATOM 732 O O . GLY A 1 89 ? 2.876 -2.233 12.757 1.00 78.88 89 GLY A O 1
ATOM 733 N N . PRO A 1 90 ? 4.410 -1.745 11.201 1.00 86.38 90 PRO A N 1
ATOM 734 C CA . PRO A 1 90 ? 5.004 -0.909 10.166 1.00 86.38 90 PRO A CA 1
ATOM 735 C C . PRO A 1 90 ? 4.528 -1.271 8.751 1.00 86.38 90 PRO A C 1
ATOM 737 O O . PRO A 1 90 ? 4.527 -2.435 8.360 1.00 86.38 90 PRO A O 1
ATOM 740 N N . ILE A 1 91 ? 4.247 -0.252 7.937 1.00 84.94 91 ILE A N 1
ATOM 741 C CA . ILE A 1 91 ? 3.856 -0.401 6.524 1.00 84.94 91 ILE A CA 1
ATOM 742 C C . ILE A 1 91 ? 4.971 0.146 5.631 1.00 84.94 91 ILE A C 1
ATOM 744 O O . ILE A 1 91 ? 5.674 1.096 6.001 1.00 84.94 91 ILE A O 1
ATOM 748 N N . LYS A 1 92 ? 5.149 -0.451 4.446 1.00 81.94 92 LYS A N 1
ATOM 749 C CA . LYS A 1 92 ? 6.097 0.007 3.421 1.00 81.94 92 LYS A CA 1
ATOM 750 C C . LYS A 1 92 ? 5.487 -0.098 2.027 1.00 81.94 92 LYS A C 1
ATOM 752 O O . LYS A 1 92 ? 5.088 -1.184 1.619 1.00 81.94 92 LYS A O 1
ATOM 757 N N . LEU A 1 93 ? 5.494 1.007 1.286 1.00 78.50 93 LEU A N 1
ATOM 758 C CA . LEU A 1 93 ? 5.215 1.064 -0.151 1.00 78.50 93 LEU A CA 1
ATOM 759 C C . LEU A 1 93 ? 6.233 2.011 -0.807 1.00 78.50 93 LEU A C 1
ATOM 761 O O . LEU A 1 93 ? 6.709 2.950 -0.169 1.00 78.50 93 LEU A O 1
ATOM 765 N N . ASP A 1 94 ? 6.556 1.789 -2.080 1.00 68.81 94 ASP A N 1
ATOM 766 C CA . ASP A 1 94 ? 7.584 2.577 -2.774 1.00 68.81 94 ASP A CA 1
ATOM 767 C C . ASP A 1 94 ? 7.107 3.994 -3.133 1.00 68.81 94 ASP A C 1
ATOM 769 O O . ASP A 1 94 ? 7.812 4.972 -2.875 1.00 68.81 94 ASP A O 1
ATOM 773 N N . TYR A 1 95 ? 5.891 4.129 -3.670 1.00 65.56 95 TYR A N 1
ATOM 774 C CA . TYR A 1 95 ? 5.329 5.425 -4.088 1.00 65.56 95 TYR A CA 1
ATOM 775 C C . TYR A 1 95 ? 4.161 5.906 -3.212 1.00 65.56 95 TYR A C 1
ATOM 777 O O . TYR A 1 95 ? 3.822 7.094 -3.216 1.00 65.56 95 TYR A O 1
ATOM 785 N N . GLY A 1 96 ? 3.591 5.022 -2.388 1.00 56.34 96 GLY A N 1
ATOM 786 C CA . GLY A 1 96 ? 2.555 5.355 -1.405 1.00 56.34 96 GLY A CA 1
ATOM 787 C C . GLY A 1 96 ? 1.158 5.496 -2.009 1.00 56.34 96 GLY A C 1
ATOM 788 O O . GLY A 1 96 ? 0.196 5.182 -1.333 1.00 56.34 96 GLY A O 1
ATOM 789 N N . TYR A 1 97 ? 1.042 5.844 -3.293 1.00 55.16 97 TYR A N 1
ATOM 790 C CA . TYR A 1 97 ? -0.198 5.833 -4.070 1.00 55.16 97 TYR A CA 1
ATOM 791 C C . TYR A 1 97 ? -0.085 4.776 -5.178 1.00 55.16 97 TYR A C 1
ATOM 793 O O . TYR A 1 97 ? 0.773 4.897 -6.041 1.00 55.16 97 TYR A O 1
ATOM 801 N N . ASN A 1 98 ? -0.893 3.713 -5.128 1.00 49.28 98 ASN A N 1
ATOM 802 C CA . ASN A 1 98 ? -1.183 2.771 -6.227 1.00 49.28 98 ASN A CA 1
ATOM 803 C C . ASN A 1 98 ? -0.040 2.366 -7.192 1.00 49.28 98 ASN A C 1
ATOM 805 O O . ASN A 1 98 ? -0.300 2.112 -8.365 1.00 49.28 98 ASN A O 1
ATOM 809 N N . VAL A 1 99 ? 1.210 2.248 -6.734 1.00 49.44 99 VAL A N 1
ATOM 810 C CA . VAL A 1 99 ? 2.322 1.741 -7.553 1.00 49.44 99 VAL A CA 1
ATOM 811 C C . VAL A 1 99 ? 3.240 0.877 -6.693 1.00 49.44 99 VAL A C 1
ATOM 813 O O . VAL A 1 99 ? 3.870 1.363 -5.748 1.00 49.44 99 VAL A O 1
ATOM 816 N N . ASN A 1 100 ? 3.338 -0.405 -7.050 1.00 54.28 100 ASN A N 1
ATOM 817 C CA . ASN A 1 100 ? 4.425 -1.294 -6.640 1.00 54.28 100 ASN A CA 1
ATOM 818 C C . ASN A 1 100 ? 5.213 -1.704 -7.901 1.00 54.28 100 ASN A C 1
ATOM 820 O O . ASN A 1 100 ? 4.619 -1.872 -8.968 1.00 54.28 100 ASN A O 1
ATOM 824 N N . GLY A 1 101 ? 6.539 -1.797 -7.793 1.00 59.38 101 GLY A N 1
ATOM 825 C CA . GLY A 1 101 ? 7.476 -1.874 -8.916 1.00 59.38 101 GLY A CA 1
ATOM 826 C C . GLY A 1 101 ? 8.016 -3.278 -9.197 1.00 59.38 101 GLY A C 1
ATOM 827 O O . GLY A 1 101 ? 8.169 -4.107 -8.303 1.00 59.38 101 GLY A O 1
ATOM 828 N N . GLY A 1 102 ? 8.334 -3.530 -10.462 1.00 72.06 102 GLY A N 1
ATOM 829 C CA . GLY A 1 102 ? 9.069 -4.687 -10.950 1.00 72.06 102 GLY A CA 1
ATOM 830 C C . GLY A 1 102 ? 10.181 -4.256 -11.905 1.00 72.06 102 GLY A C 1
ATOM 831 O O . GLY A 1 102 ? 10.138 -3.188 -12.518 1.00 72.06 102 GLY A O 1
ATOM 832 N N . HIS A 1 103 ? 11.196 -5.105 -12.050 1.00 83.94 103 HIS A N 1
ATOM 833 C CA . HIS A 1 103 ? 12.329 -4.838 -12.932 1.00 83.94 103 HIS A CA 1
ATOM 834 C C . HIS A 1 103 ? 12.331 -5.800 -14.121 1.00 83.94 103 HIS A C 1
ATOM 836 O O . HIS A 1 103 ? 11.980 -6.973 -13.953 1.00 83.94 103 HIS A O 1
ATOM 842 N N . PRO A 1 104 ? 12.797 -5.360 -15.305 1.00 8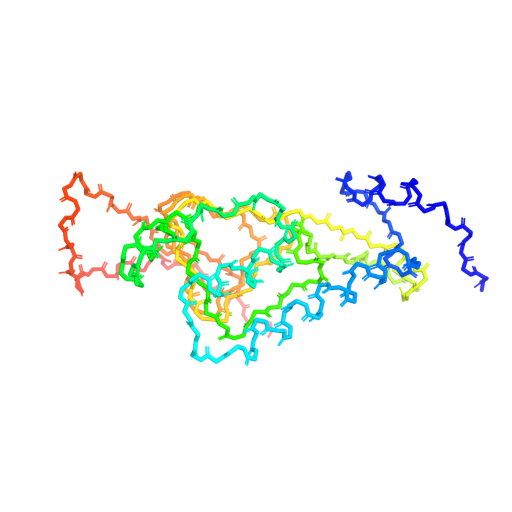3.94 104 PRO A N 1
ATOM 843 C CA . PRO A 1 104 ? 13.143 -6.278 -16.379 1.00 83.94 104 PRO A CA 1
ATOM 844 C C . PRO A 1 104 ? 14.058 -7.400 -15.869 1.00 83.94 104 PRO A C 1
ATOM 846 O O . PRO A 1 104 ? 15.023 -7.161 -15.130 1.00 83.94 104 PRO A O 1
ATOM 849 N N . LEU A 1 105 ? 13.747 -8.638 -16.260 1.00 86.25 105 LEU A N 1
ATOM 850 C CA . LEU A 1 105 ? 14.536 -9.805 -15.861 1.00 86.25 105 LEU A CA 1
ATOM 851 C C . LEU A 1 105 ? 15.904 -9.818 -16.549 1.00 86.25 105 LEU A C 1
ATOM 853 O O . LEU A 1 105 ? 16.898 -10.165 -15.911 1.00 86.25 105 LEU A O 1
ATOM 857 N N . ASP A 1 106 ? 15.955 -9.386 -17.813 1.00 86.56 106 ASP A N 1
ATOM 858 C CA . ASP A 1 106 ? 17.194 -9.244 -18.573 1.00 86.56 106 ASP A CA 1
ATOM 859 C C . ASP A 1 106 ? 18.080 -8.144 -17.950 1.00 86.56 106 ASP A C 1
ATOM 861 O O . ASP A 1 106 ? 17.700 -6.965 -17.959 1.00 86.56 106 ASP A O 1
ATOM 865 N N . PRO A 1 107 ? 19.274 -8.483 -17.422 1.00 86.69 107 PRO A N 1
ATOM 866 C CA . PRO A 1 107 ? 20.180 -7.511 -16.817 1.00 86.69 107 PRO A CA 1
ATOM 867 C C . PRO A 1 107 ? 20.654 -6.419 -17.782 1.00 86.69 107 PRO A C 1
ATOM 869 O O . PRO A 1 107 ? 20.956 -5.311 -17.333 1.00 86.69 107 PRO A O 1
ATOM 872 N N . SER A 1 108 ? 20.718 -6.714 -19.085 1.00 87.56 108 SER A N 1
ATOM 873 C CA . SER A 1 108 ? 21.110 -5.747 -20.113 1.00 87.56 108 SER A CA 1
ATOM 874 C C . SER A 1 108 ? 20.056 -4.652 -20.289 1.00 87.56 108 SER A C 1
ATOM 876 O O . SER A 1 108 ? 20.411 -3.486 -20.468 1.00 87.56 108 SER A O 1
ATOM 878 N N . ILE A 1 109 ? 18.775 -5.007 -20.132 1.00 85.44 109 ILE A N 1
ATOM 879 C CA . ILE A 1 109 ? 17.651 -4.067 -20.132 1.00 85.44 109 ILE A CA 1
ATOM 880 C C . ILE A 1 109 ? 17.575 -3.353 -18.780 1.00 85.44 109 ILE A C 1
ATOM 882 O O . ILE A 1 109 ? 17.521 -2.126 -18.742 1.00 85.44 109 ILE A O 1
ATOM 886 N N . ARG A 1 110 ? 17.630 -4.100 -17.667 1.00 86.94 110 ARG A N 1
ATOM 887 C CA . ARG A 1 110 ? 17.543 -3.543 -16.307 1.00 86.94 110 ARG A CA 1
ATOM 888 C C . ARG A 1 110 ? 18.617 -2.491 -16.039 1.00 86.94 110 ARG A C 1
ATOM 890 O O . ARG A 1 110 ? 18.317 -1.489 -15.415 1.00 86.94 110 ARG A O 1
ATOM 897 N N . ASN A 1 111 ? 19.860 -2.714 -16.479 1.00 85.56 111 ASN A N 1
ATOM 898 C CA . ASN A 1 111 ? 20.967 -1.739 -16.456 1.00 85.56 111 ASN A CA 1
ATOM 899 C C . ASN A 1 111 ? 21.116 -0.936 -15.134 1.00 85.56 111 ASN A C 1
ATOM 901 O O . ASN A 1 111 ? 21.458 0.252 -15.132 1.00 85.56 111 ASN A O 1
ATOM 905 N N . GLY A 1 112 ? 20.862 -1.583 -13.991 1.00 83.69 112 GLY A N 1
ATOM 906 C CA . GLY A 1 112 ? 20.882 -0.943 -12.672 1.00 83.69 112 GLY A CA 1
ATOM 907 C C . GLY A 1 112 ? 19.926 0.252 -12.587 1.00 83.69 112 GLY A C 1
ATOM 908 O O . GLY A 1 112 ? 18.807 0.196 -13.071 1.00 83.69 112 GLY A O 1
ATOM 909 N N . THR A 1 113 ? 20.383 1.367 -12.018 1.00 82.25 113 THR A N 1
ATOM 910 C CA . THR A 1 113 ? 19.577 2.597 -11.896 1.00 82.25 113 THR A CA 1
ATOM 911 C C . THR A 1 113 ? 19.422 3.377 -13.208 1.00 82.25 113 THR A C 1
ATOM 913 O O . THR A 1 113 ? 18.800 4.437 -13.232 1.00 82.25 113 THR A O 1
ATOM 916 N N . ARG A 1 114 ? 20.028 2.896 -14.303 1.00 83.69 114 ARG A N 1
ATOM 917 C CA . ARG A 1 114 ? 20.002 3.555 -15.619 1.00 83.69 114 ARG A CA 1
ATOM 918 C C . ARG A 1 114 ? 19.029 2.904 -16.597 1.00 83.69 114 ARG A C 1
ATOM 920 O O . ARG A 1 114 ? 18.875 3.431 -17.697 1.00 83.69 114 ARG A O 1
ATOM 927 N N . GLY A 1 115 ? 18.462 1.746 -16.263 1.00 84.56 115 GLY A N 1
ATOM 928 C CA . GLY A 1 115 ? 17.459 1.087 -17.092 1.00 84.56 115 GLY A CA 1
ATOM 929 C C . GLY A 1 115 ? 16.037 1.431 -16.661 1.00 84.56 115 GLY A C 1
ATOM 930 O O . GLY A 1 115 ? 15.839 2.104 -15.646 1.00 84.56 115 GLY A O 1
ATOM 931 N N . PRO A 1 116 ? 15.048 1.015 -17.461 1.00 88.19 116 PRO A N 1
ATOM 932 C CA . PRO A 1 116 ? 13.654 1.206 -17.125 1.00 88.19 116 PRO A CA 1
ATOM 933 C C . PRO A 1 116 ? 13.146 0.149 -16.132 1.00 88.19 116 PRO A C 1
ATOM 935 O O . PRO A 1 116 ? 13.691 -0.949 -16.012 1.00 88.19 116 PRO A O 1
ATOM 938 N N . GLU A 1 117 ? 12.040 0.478 -15.483 1.00 88.00 117 GLU A N 1
ATOM 939 C CA . GLU A 1 117 ? 11.258 -0.341 -14.557 1.00 88.00 117 GLU A CA 1
ATOM 940 C C . GLU A 1 117 ? 9.788 -0.295 -14.982 1.00 88.00 117 GLU A C 1
ATOM 942 O O . GLU A 1 117 ? 9.420 0.499 -15.846 1.00 88.00 117 GLU A O 1
ATOM 947 N N . PHE A 1 118 ? 8.938 -1.137 -14.406 1.00 84.62 118 PHE A N 1
ATOM 948 C CA . PHE A 1 118 ? 7.489 -1.036 -14.580 1.00 84.62 118 PHE A CA 1
ATOM 949 C C . PHE A 1 118 ? 6.810 -1.099 -13.220 1.00 84.62 118 PHE A C 1
ATOM 951 O O . PHE A 1 118 ? 7.351 -1.658 -12.269 1.00 84.62 118 PHE A O 1
ATOM 958 N N . GLY A 1 119 ? 5.614 -0.537 -13.128 1.00 85.00 119 GLY A N 1
ATOM 959 C CA . GLY A 1 119 ? 4.800 -0.576 -11.926 1.00 85.00 119 GLY A CA 1
ATOM 960 C C . GLY A 1 119 ? 3.381 -0.956 -12.290 1.00 85.00 119 GLY A C 1
ATOM 961 O O . GLY A 1 119 ? 2.930 -0.664 -13.395 1.00 85.00 119 GLY A O 1
ATOM 962 N N . LYS A 1 120 ? 2.698 -1.632 -11.371 1.00 85.38 120 LYS A N 1
ATOM 963 C CA . LYS A 1 120 ? 1.278 -1.947 -11.516 1.00 85.38 120 LYS A CA 1
ATOM 964 C C . LYS A 1 120 ? 0.527 -1.609 -10.234 1.00 85.38 120 LYS A C 1
ATOM 966 O O . LYS A 1 120 ? 1.092 -1.806 -9.148 1.00 85.38 120 LYS A O 1
ATOM 971 N N . PRO A 1 121 ? -0.716 -1.117 -10.341 1.00 87.94 121 PRO A N 1
ATOM 972 C CA . PRO A 1 121 ? -1.523 -0.817 -9.174 1.00 87.94 121 PRO A CA 1
ATOM 973 C C . PRO A 1 121 ? -1.838 -2.087 -8.385 1.00 87.94 121 PRO A C 1
ATOM 975 O O . PRO A 1 121 ? -1.873 -3.191 -8.925 1.00 87.94 121 PRO A O 1
ATOM 978 N N . ILE A 1 122 ? -2.041 -1.915 -7.084 1.00 90.50 122 ILE A N 1
ATOM 979 C CA . ILE A 1 122 ? -2.614 -2.934 -6.207 1.00 90.50 122 ILE A CA 1
ATOM 980 C C . ILE A 1 122 ? -3.981 -2.411 -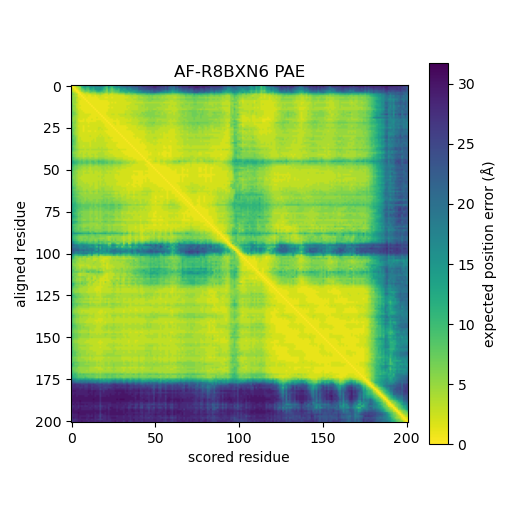5.793 1.00 90.50 122 ILE A C 1
ATOM 982 O O . ILE A 1 122 ? -4.100 -1.253 -5.390 1.00 90.50 122 ILE A O 1
ATOM 986 N N . THR A 1 123 ? -5.001 -3.254 -5.891 1.00 92.50 123 THR A N 1
ATOM 987 C CA . THR A 1 123 ? -6.365 -2.910 -5.490 1.00 92.50 123 THR A CA 1
ATOM 988 C C . THR A 1 123 ? -6.786 -3.818 -4.350 1.00 92.50 123 THR A C 1
ATOM 990 O O . THR A 1 123 ? -6.680 -5.036 -4.458 1.00 92.50 123 THR A O 1
ATOM 993 N N . ILE A 1 124 ? -7.255 -3.230 -3.252 1.00 93.94 124 ILE A N 1
ATOM 994 C CA . ILE A 1 124 ? -7.797 -3.955 -2.101 1.00 93.94 124 ILE A CA 1
ATOM 995 C C . ILE A 1 124 ? -9.270 -3.576 -1.993 1.00 93.94 124 ILE A C 1
ATOM 997 O O . ILE A 1 124 ? -9.596 -2.392 -1.931 1.00 93.94 124 ILE A O 1
ATOM 1001 N N . GLY A 1 125 ? -10.147 -4.574 -2.051 1.00 93.44 125 GLY A N 1
ATOM 1002 C CA . GLY A 1 125 ? -11.586 -4.392 -1.927 1.00 93.44 125 GLY A CA 1
ATOM 1003 C C . GLY A 1 125 ? -12.020 -4.059 -0.501 1.00 93.44 125 GLY A C 1
ATOM 1004 O O . GLY A 1 125 ? -11.246 -4.155 0.451 1.00 93.44 125 GLY A O 1
ATOM 1005 N N . GLU A 1 126 ? -13.293 -3.702 -0.360 1.00 91.69 126 GLU A N 1
ATOM 1006 C CA . GLU A 1 126 ? -13.935 -3.476 0.938 1.00 91.69 126 GLU A CA 1
ATOM 1007 C C . GLU A 1 126 ? -13.810 -4.705 1.849 1.00 91.69 126 GLU A C 1
ATOM 1009 O O . GLU A 1 126 ? -13.825 -5.841 1.367 1.00 91.69 126 GLU A O 1
ATOM 1014 N N . ASP A 1 127 ? -13.736 -4.474 3.160 1.00 92.50 127 ASP A N 1
ATOM 1015 C CA . ASP A 1 127 ? -13.802 -5.526 4.185 1.00 92.50 127 ASP A CA 1
ATOM 1016 C C . ASP A 1 127 ? -12.738 -6.636 4.030 1.00 92.50 127 ASP A C 1
ATOM 1018 O O . ASP A 1 127 ? -12.957 -7.809 4.323 1.00 92.50 127 ASP A O 1
ATOM 1022 N N . CYS A 1 128 ? -11.561 -6.291 3.500 1.00 95.69 128 CYS A N 1
ATOM 1023 C CA . CYS A 1 128 ? -10.447 -7.232 3.423 1.00 95.69 128 CYS A CA 1
ATOM 1024 C C . CYS A 1 128 ? -9.648 -7.243 4.727 1.00 95.69 128 CYS A C 1
ATOM 1026 O O . CYS A 1 128 ? -9.261 -6.192 5.235 1.00 95.69 128 CYS A O 1
ATOM 1028 N N . TRP A 1 129 ? -9.283 -8.436 5.195 1.00 96.06 129 TRP A N 1
ATOM 1029 C CA . TRP A 1 129 ? -8.365 -8.601 6.319 1.00 96.06 129 TRP A CA 1
ATOM 1030 C C . TRP A 1 129 ? -7.019 -9.141 5.842 1.00 96.06 129 TRP A C 1
ATOM 1032 O O . TRP A 1 129 ? -6.918 -10.268 5.358 1.00 96.06 129 TRP A O 1
ATOM 1042 N N . LEU A 1 130 ? -5.963 -8.341 5.978 1.00 97.44 130 LEU A N 1
ATOM 1043 C CA . LEU A 1 130 ? -4.594 -8.762 5.691 1.00 97.44 130 LEU A CA 1
ATOM 1044 C C . LEU A 1 130 ? -3.854 -8.953 7.013 1.00 97.44 130 LEU A C 1
ATOM 1046 O O . LEU A 1 130 ? -3.666 -8.007 7.773 1.00 97.44 130 LEU A O 1
ATOM 1050 N N . GLY A 1 131 ? -3.422 -10.183 7.283 1.00 95.44 131 GLY A N 1
ATOM 1051 C CA . GLY A 1 131 ? -2.638 -10.504 8.466 1.00 95.44 131 GLY A CA 1
ATOM 1052 C C . GLY A 1 131 ? -1.261 -9.830 8.473 1.00 95.44 131 GLY A C 1
ATOM 1053 O O . GLY A 1 131 ? -0.774 -9.311 7.466 1.00 95.44 131 GLY A O 1
ATOM 1054 N N . GLY A 1 132 ? -0.590 -9.886 9.624 1.00 93.62 132 GLY A N 1
ATOM 1055 C CA . GLY A 1 132 ? 0.743 -9.306 9.784 1.00 93.62 132 GLY A CA 1
ATOM 1056 C C . GLY A 1 132 ? 1.763 -9.864 8.782 1.00 93.62 132 GLY A C 1
ATOM 1057 O O . GLY A 1 132 ? 1.773 -11.058 8.476 1.00 93.62 132 GLY A O 1
ATOM 1058 N N . ASN A 1 133 ? 2.658 -9.001 8.295 1.00 94.38 133 ASN A N 1
ATOM 1059 C CA . ASN A 1 133 ? 3.741 -9.351 7.364 1.00 94.38 133 ASN A CA 1
ATOM 1060 C C . ASN A 1 133 ? 3.284 -9.949 6.016 1.00 94.38 133 ASN A C 1
ATOM 1062 O O . ASN A 1 133 ? 4.006 -10.747 5.419 1.00 94.38 133 ASN A O 1
ATOM 1066 N N . VAL A 1 134 ? 2.103 -9.576 5.521 1.00 95.44 134 VAL A N 1
ATOM 1067 C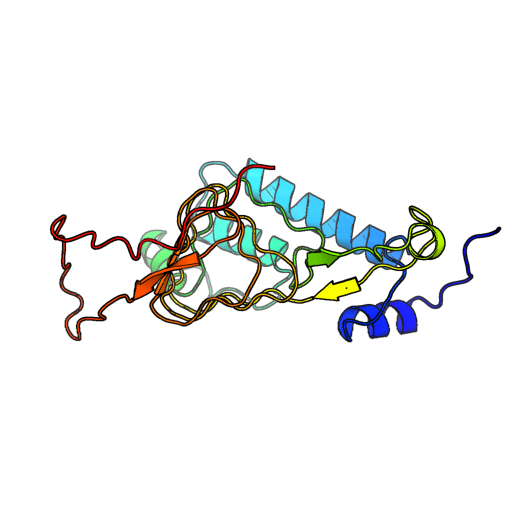 CA . VAL A 1 134 ? 1.673 -9.904 4.154 1.00 95.44 134 VAL A CA 1
ATOM 1068 C C . VAL A 1 134 ? 2.453 -9.082 3.122 1.00 95.44 134 VAL A C 1
ATOM 1070 O O . VAL A 1 134 ? 2.668 -7.883 3.288 1.00 95.44 134 VAL A O 1
ATOM 1073 N N . ILE A 1 135 ? 2.848 -9.730 2.025 1.00 94.69 135 ILE A N 1
ATOM 1074 C CA . ILE A 1 135 ? 3.465 -9.102 0.853 1.00 94.69 135 ILE A CA 1
ATOM 1075 C C . ILE A 1 135 ? 2.505 -9.243 -0.327 1.00 94.69 135 ILE A C 1
ATOM 1077 O O . ILE A 1 135 ? 2.124 -10.356 -0.685 1.00 94.69 135 ILE A O 1
ATOM 1081 N N . VAL A 1 136 ? 2.153 -8.128 -0.967 1.00 93.81 136 VAL A N 1
ATOM 1082 C CA . VAL A 1 136 ? 1.323 -8.106 -2.181 1.00 93.81 136 VAL A CA 1
ATOM 1083 C C . VAL A 1 136 ? 2.163 -7.596 -3.347 1.00 93.81 136 VAL A C 1
ATOM 1085 O O . VAL A 1 136 ? 2.728 -6.501 -3.279 1.00 93.81 136 VAL A O 1
ATOM 1088 N N . VAL A 1 137 ? 2.293 -8.404 -4.402 1.00 92.12 137 VAL A N 1
ATOM 1089 C CA . VAL A 1 137 ? 3.099 -8.036 -5.578 1.00 92.12 137 VAL A CA 1
ATOM 1090 C C . VAL A 1 137 ? 2.335 -7.079 -6.511 1.00 92.12 137 VAL A C 1
ATOM 1092 O O . VAL A 1 137 ? 1.108 -6.997 -6.430 1.00 92.12 137 VAL A O 1
ATOM 1095 N N . PRO A 1 138 ? 3.032 -6.357 -7.411 1.00 89.69 138 PRO A N 1
ATOM 1096 C CA . PRO A 1 138 ? 2.397 -5.432 -8.350 1.00 89.69 138 PRO A CA 1
ATOM 1097 C C . PRO A 1 138 ? 1.302 -6.081 -9.205 1.00 89.69 138 PRO A C 1
ATOM 1099 O O . PRO A 1 138 ? 1.507 -7.166 -9.752 1.00 89.69 138 PRO A O 1
ATOM 1102 N N . GLY A 1 139 ? 0.185 -5.375 -9.399 1.00 90.12 139 GLY A N 1
ATOM 1103 C CA . GLY A 1 139 ? -0.885 -5.783 -10.317 1.00 90.12 139 GLY A CA 1
ATOM 1104 C C . GLY A 1 139 ? -1.925 -6.720 -9.715 1.00 90.12 139 GLY A C 1
ATOM 1105 O O . GLY A 1 139 ? -2.755 -7.227 -10.459 1.00 90.12 139 GLY A O 1
ATOM 1106 N N . VAL A 1 140 ? -1.865 -6.976 -8.406 1.00 95.06 140 VAL A N 1
ATOM 1107 C CA . VAL A 1 140 ? -2.820 -7.842 -7.709 1.00 95.06 140 VAL A CA 1
ATOM 1108 C C . VAL A 1 140 ? -4.066 -7.066 -7.293 1.00 95.06 140 VAL A C 1
ATOM 1110 O O . VAL A 1 140 ? -3.979 -6.012 -6.660 1.00 95.06 140 VAL A O 1
ATOM 1113 N N . THR A 1 141 ? -5.223 -7.663 -7.563 1.00 96.69 141 THR A N 1
ATOM 1114 C CA . THR A 1 141 ? -6.515 -7.291 -6.984 1.00 96.69 141 THR A CA 1
ATOM 1115 C C . THR A 1 141 ? -6.906 -8.275 -5.881 1.00 96.69 141 THR A C 1
ATOM 1117 O O . THR A 1 141 ? -6.993 -9.481 -6.113 1.00 96.69 141 THR A O 1
ATOM 1120 N N . ILE A 1 142 ? -7.171 -7.767 -4.679 1.00 97.69 142 ILE A N 1
ATOM 1121 C CA . ILE A 1 142 ? -7.750 -8.515 -3.561 1.00 97.69 142 ILE A CA 1
ATOM 1122 C C . ILE A 1 142 ? -9.241 -8.186 -3.504 1.00 97.69 142 ILE A C 1
ATOM 1124 O O . ILE A 1 142 ? -9.619 -7.043 -3.261 1.00 97.69 142 ILE A O 1
ATOM 1128 N N . GLY A 1 143 ? -10.086 -9.175 -3.789 1.00 97.56 143 GLY A N 1
ATOM 1129 C CA . GLY A 1 143 ? -11.535 -9.009 -3.839 1.00 97.56 143 GLY A CA 1
ATOM 1130 C C . GLY A 1 143 ? -12.163 -8.755 -2.468 1.00 97.56 143 GLY A C 1
ATOM 1131 O O . GLY A 1 143 ? -11.622 -9.164 -1.447 1.00 97.56 143 GLY A O 1
ATOM 1132 N N . LYS A 1 144 ? -13.341 -8.118 -2.472 1.00 96.12 144 LYS A N 1
ATOM 1133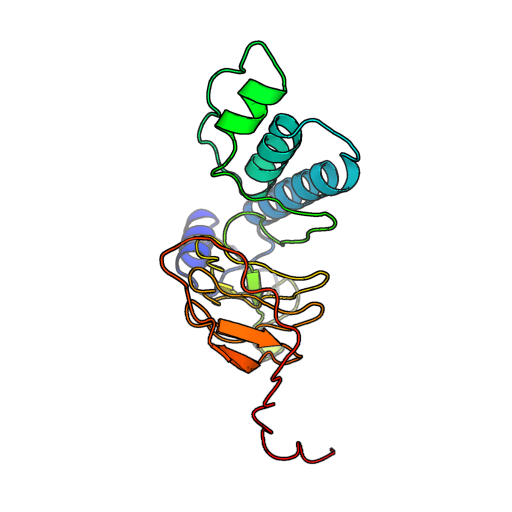 C CA . LYS A 1 144 ? -14.133 -7.787 -1.276 1.00 96.12 144 LYS A CA 1
ATOM 1134 C C . LYS A 1 144 ? -14.246 -8.958 -0.292 1.00 96.12 144 LYS A C 1
ATOM 1136 O O . LYS A 1 144 ? -14.494 -10.090 -0.713 1.00 96.12 144 LYS A O 1
ATOM 1141 N N . GLY A 1 145 ? -14.117 -8.680 1.004 1.00 95.06 145 GLY A N 1
ATOM 1142 C CA . GLY A 1 145 ? -14.310 -9.675 2.059 1.00 95.06 145 GLY A CA 1
ATOM 1143 C C . GLY A 1 145 ? -13.231 -10.761 2.104 1.00 95.06 145 GLY A C 1
ATOM 1144 O O . GLY A 1 145 ? -13.446 -11.805 2.716 1.00 95.06 145 GLY A O 1
ATOM 1145 N N . ALA A 1 146 ? -12.111 -10.607 1.389 1.00 97.75 146 ALA A N 1
ATOM 1146 C CA . ALA A 1 146 ? -11.058 -11.615 1.376 1.00 97.75 146 ALA A CA 1
ATOM 1147 C C . ALA A 1 146 ? -10.166 -11.520 2.621 1.00 97.75 146 ALA A C 1
ATOM 1149 O O . ALA A 1 146 ? -9.843 -10.440 3.111 1.00 97.75 146 ALA A O 1
ATOM 1150 N N . THR A 1 147 ? -9.703 -12.673 3.100 1.00 98.12 147 THR A N 1
ATOM 1151 C CA . THR A 1 147 ? -8.719 -12.775 4.181 1.00 98.12 147 THR A CA 1
ATOM 1152 C C . THR A 1 147 ? -7.389 -13.286 3.638 1.00 98.12 147 THR A C 1
ATOM 1154 O O . THR A 1 147 ? -7.327 -14.344 3.012 1.00 98.12 147 THR A O 1
ATOM 1157 N N . VAL A 1 148 ? -6.300 -12.578 3.921 1.00 98.38 148 VAL A N 1
ATOM 1158 C CA . VAL A 1 148 ? -4.933 -13.003 3.615 1.00 98.38 148 VAL A CA 1
ATOM 1159 C C . VAL A 1 148 ? -4.232 -13.354 4.920 1.00 98.38 148 VAL A C 1
ATOM 1161 O O . VAL A 1 148 ? -4.001 -12.488 5.759 1.00 98.38 148 VAL A O 1
ATOM 1164 N N . GLY A 1 149 ? -3.870 -14.623 5.103 1.00 97.75 149 GLY A N 1
ATOM 1165 C CA . GLY A 1 149 ? -3.175 -15.070 6.309 1.00 97.75 149 GLY A CA 1
ATOM 1166 C C . GLY A 1 149 ? -1.803 -14.412 6.476 1.00 97.75 149 GLY A C 1
ATOM 1167 O O . GLY A 1 149 ? -1.138 -14.068 5.494 1.00 97.75 149 GLY A O 1
ATOM 1168 N N . ALA A 1 150 ? -1.360 -14.273 7.725 1.00 96.81 150 ALA A N 1
ATOM 1169 C CA . ALA A 1 150 ? -0.075 -13.667 8.067 1.00 96.81 150 ALA A CA 1
ATOM 1170 C C . ALA A 1 150 ? 1.110 -14.312 7.316 1.00 96.81 150 ALA A C 1
ATOM 1172 O O . ALA A 1 150 ? 1.136 -15.522 7.086 1.00 96.81 150 ALA A O 1
ATOM 1173 N N . GLY A 1 151 ? 2.095 -13.497 6.928 1.00 95.94 151 GLY A N 1
ATOM 1174 C CA . GLY A 1 151 ? 3.301 -13.944 6.217 1.00 95.94 151 GLY A CA 1
ATOM 1175 C C . GLY A 1 151 ? 3.089 -14.389 4.763 1.00 95.94 151 GLY A C 1
ATOM 1176 O O . GLY A 1 151 ? 4.020 -14.911 4.144 1.00 95.94 151 GLY A O 1
ATOM 1177 N N . SER A 1 152 ? 1.887 -14.223 4.203 1.00 98.19 152 SER A N 1
ATOM 1178 C CA . SER A 1 152 ? 1.595 -14.663 2.835 1.00 98.19 152 SER A CA 1
ATOM 1179 C C . SER A 1 152 ? 2.230 -13.763 1.775 1.00 98.19 152 SER A C 1
ATOM 1181 O O . SER A 1 152 ? 2.311 -12.547 1.945 1.00 98.19 152 SER A O 1
ATOM 1183 N N . VAL A 1 153 ? 2.614 -14.356 0.639 1.00 97.62 153 VAL A N 1
ATOM 1184 C CA . VAL A 1 153 ? 3.107 -13.633 -0.547 1.00 97.62 153 VAL A CA 1
ATOM 1185 C C . VAL A 1 153 ? 2.088 -13.766 -1.674 1.00 97.62 153 VAL A C 1
ATOM 1187 O O . VAL A 1 153 ? 2.030 -14.778 -2.382 1.00 97.62 153 VAL A O 1
ATOM 1190 N N . VAL A 1 154 ? 1.250 -12.745 -1.824 1.00 97.19 154 VAL A N 1
ATOM 1191 C CA . VAL A 1 154 ? 0.157 -12.704 -2.794 1.00 97.19 154 VAL A CA 1
ATOM 1192 C C . VAL A 1 154 ? 0.715 -12.317 -4.157 1.00 97.19 154 VAL A C 1
ATOM 1194 O O . VAL A 1 154 ? 1.131 -11.182 -4.374 1.00 97.19 154 VAL A O 1
ATOM 1197 N N . THR A 1 155 ? 0.747 -13.296 -5.063 1.00 95.56 155 THR A N 1
ATOM 1198 C CA . THR A 1 155 ? 1.345 -13.178 -6.408 1.00 95.56 155 THR A CA 1
ATOM 1199 C C . THR A 1 155 ? 0.324 -13.141 -7.546 1.00 95.56 155 THR A C 1
ATOM 1201 O O . THR A 1 155 ? 0.703 -12.994 -8.706 1.00 95.56 155 THR A O 1
ATOM 1204 N N . LYS A 1 156 ? -0.960 -13.329 -7.228 1.00 96.88 156 LYS A N 1
ATOM 1205 C CA . LYS A 1 156 ? -2.091 -13.395 -8.160 1.00 96.88 156 LYS A CA 1
ATOM 1206 C C . LYS A 1 156 ? -3.326 -12.812 -7.484 1.00 96.88 156 LYS A C 1
ATOM 1208 O O . LYS A 1 156 ? -3.370 -12.776 -6.255 1.00 96.88 156 LYS A O 1
ATOM 1213 N N . ASP A 1 157 ? -4.311 -12.429 -8.288 1.00 98.19 157 ASP A N 1
ATOM 1214 C CA . ASP A 1 157 ? -5.594 -11.931 -7.796 1.00 98.19 157 ASP A CA 1
ATOM 1215 C C . ASP A 1 157 ? -6.253 -12.907 -6.819 1.00 98.19 157 ASP A C 1
ATOM 1217 O O . ASP A 1 157 ? -6.208 -14.132 -6.992 1.00 98.19 157 ASP A O 1
ATOM 1221 N N . VAL A 1 158 ? -6.874 -12.337 -5.790 1.00 98.25 158 VAL A N 1
ATOM 1222 C CA . VAL A 1 158 ? -7.601 -13.060 -4.752 1.00 98.25 158 VAL A CA 1
ATOM 1223 C C . VAL A 1 158 ? -9.094 -12.848 -4.990 1.00 98.25 158 VAL A C 1
ATOM 1225 O O . VAL A 1 158 ? -9.553 -11.706 -4.938 1.00 98.25 158 VAL A O 1
ATOM 1228 N N . PRO A 1 159 ? -9.875 -13.909 -5.258 1.00 98.06 159 PRO A N 1
ATOM 1229 C CA . PRO A 1 159 ? -11.316 -13.773 -5.426 1.00 98.06 159 PRO A CA 1
ATOM 1230 C C . PRO A 1 159 ? -11.999 -13.232 -4.156 1.00 98.06 159 PRO A C 1
ATOM 1232 O O . PRO A 1 159 ? -11.529 -13.522 -3.050 1.00 98.06 159 PRO A O 1
ATOM 1235 N N . PRO A 1 160 ? -13.129 -12.511 -4.289 1.00 97.62 160 PRO A N 1
ATOM 1236 C CA . PRO A 1 160 ? -13.928 -12.077 -3.145 1.00 97.62 160 PRO A CA 1
ATOM 1237 C C . PRO A 1 160 ? -14.312 -13.241 -2.227 1.00 97.62 160 PRO A C 1
ATOM 1239 O O . PRO A 1 160 ? -14.521 -14.359 -2.705 1.00 97.62 160 PRO A O 1
ATOM 1242 N N . TYR A 1 161 ? -14.449 -12.963 -0.930 1.00 96.56 161 TYR A N 1
ATOM 1243 C CA . TYR A 1 161 ? -14.908 -13.922 0.081 1.00 96.56 161 TYR A CA 1
ATOM 1244 C C . TYR A 1 161 ? -14.091 -15.223 0.100 1.00 96.56 161 TYR A C 1
ATOM 1246 O O . TYR A 1 161 ? -14.628 -16.332 0.169 1.00 96.56 161 TYR A O 1
ATOM 1254 N N . THR A 1 162 ? -12.766 -15.109 0.004 1.00 97.50 162 THR A N 1
ATOM 1255 C CA . THR A 1 162 ? -11.852 -16.251 0.126 1.00 97.50 162 THR A CA 1
ATOM 1256 C C . THR A 1 162 ? -10.790 -16.006 1.181 1.00 97.50 162 THR A C 1
ATOM 1258 O O . THR A 1 162 ? -10.388 -14.873 1.432 1.00 97.50 162 THR A O 1
ATOM 1261 N N . VAL A 1 163 ? -10.319 -17.091 1.791 1.00 98.25 163 VAL A N 1
ATOM 1262 C CA . VAL A 1 163 ? -9.128 -17.089 2.638 1.00 98.25 163 VAL A CA 1
ATOM 1263 C C . VAL A 1 163 ? -7.960 -17.593 1.801 1.00 98.25 163 VAL A C 1
ATOM 1265 O O . VAL A 1 163 ? -8.035 -18.699 1.261 1.00 98.25 163 VAL A O 1
ATOM 1268 N N . VAL A 1 164 ? -6.874 -16.826 1.713 1.00 98.44 164 VAL A N 1
ATOM 1269 C CA . VAL A 1 164 ? -5.620 -17.239 1.066 1.00 98.44 164 VAL A CA 1
ATOM 1270 C C . VAL A 1 164 ? -4.466 -17.258 2.062 1.00 98.44 164 VAL A C 1
ATOM 1272 O O . VAL A 1 164 ? -4.380 -16.397 2.935 1.00 98.44 164 VAL A O 1
ATOM 1275 N N . VAL A 1 165 ? -3.559 -18.228 1.931 1.00 98.38 165 VAL A N 1
ATOM 1276 C CA . VAL A 1 165 ? -2.383 -18.364 2.807 1.00 98.38 165 VAL A CA 1
ATOM 1277 C C . VAL A 1 165 ? -1.142 -18.822 2.040 1.00 98.38 165 VAL A C 1
ATOM 1279 O O . VAL A 1 165 ? -1.252 -19.468 0.996 1.00 98.38 165 VAL A O 1
ATOM 1282 N N . GLY A 1 166 ? 0.041 -18.535 2.586 1.00 97.12 166 GLY A N 1
ATOM 1283 C CA . GLY A 1 166 ? 1.313 -19.138 2.181 1.00 97.12 166 GLY A CA 1
ATOM 1284 C C . GLY A 1 166 ? 2.163 -18.304 1.219 1.00 97.12 166 GLY A C 1
ATOM 1285 O O . GLY A 1 166 ? 1.816 -17.189 0.828 1.00 97.12 166 GLY A O 1
ATOM 1286 N N . ASN A 1 167 ? 3.313 -18.862 0.838 1.00 97.25 167 ASN A N 1
ATOM 1287 C CA . ASN A 1 167 ? 4.253 -18.267 -0.108 1.00 97.25 167 ASN A CA 1
ATOM 1288 C C . ASN A 1 167 ? 4.634 -19.294 -1.194 1.00 97.25 167 ASN A C 1
ATOM 1290 O O . ASN A 1 167 ? 5.387 -20.223 -0.899 1.00 97.25 167 ASN A O 1
ATOM 1294 N N . PRO A 1 168 ? 4.159 -19.134 -2.440 1.00 97.44 168 PRO A N 1
ATOM 1295 C CA . PRO A 1 168 ? 3.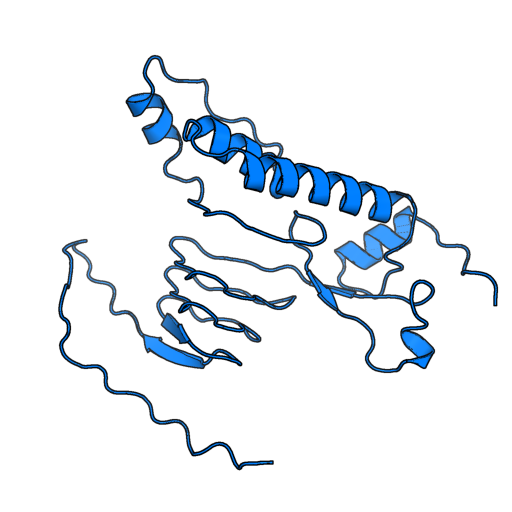179 -18.136 -2.884 1.00 97.44 168 PRO A CA 1
ATOM 1296 C C . PRO A 1 168 ? 1.762 -18.434 -2.354 1.00 97.44 168 PRO A C 1
ATOM 1298 O O . PRO A 1 168 ? 1.392 -19.596 -2.202 1.00 97.44 168 PRO A O 1
ATOM 1301 N N . ALA A 1 169 ? 0.954 -17.394 -2.130 1.00 98.19 169 ALA A N 1
ATOM 1302 C CA . ALA A 1 169 ? -0.379 -17.525 -1.543 1.00 98.19 169 ALA A CA 1
ATOM 1303 C C . ALA A 1 169 ? -1.311 -18.401 -2.400 1.00 98.19 169 ALA A C 1
ATOM 1305 O O . ALA A 1 169 ? -1.289 -18.338 -3.637 1.00 98.19 169 ALA A O 1
ATOM 1306 N N . ARG A 1 170 ? -2.128 -19.230 -1.747 1.00 98.00 170 ARG A N 1
ATOM 1307 C CA . ARG A 1 170 ? -3.133 -20.109 -2.365 1.00 98.00 170 ARG A CA 1
ATOM 1308 C C . ARG A 1 170 ? -4.442 -20.031 -1.596 1.00 98.00 170 ARG A C 1
ATOM 1310 O O . ARG A 1 170 ? -4.426 -19.802 -0.391 1.00 98.00 170 ARG A O 1
ATOM 1317 N N . ILE A 1 171 ? -5.557 -20.240 -2.298 1.00 98.06 171 ILE A N 1
ATOM 1318 C CA . ILE A 1 171 ? -6.884 -20.333 -1.680 1.00 98.06 171 ILE A CA 1
ATOM 1319 C C . ILE A 1 171 ? -6.887 -21.523 -0.722 1.00 98.06 171 ILE A C 1
ATOM 1321 O O . ILE A 1 171 ? -6.643 -22.653 -1.137 1.00 98.06 171 ILE A O 1
ATOM 1325 N N . LEU A 1 172 ? -7.159 -21.239 0.548 1.00 97.44 172 LEU A N 1
ATOM 1326 C CA . LEU A 1 172 ? -7.372 -22.225 1.598 1.00 97.44 172 LEU A CA 1
ATOM 1327 C C . LEU A 1 172 ? -8.840 -22.648 1.638 1.00 97.44 172 LEU A C 1
ATOM 1329 O O . LEU A 1 172 ? -9.137 -23.837 1.633 1.00 97.44 172 LEU A O 1
ATOM 1333 N N . LYS A 1 173 ? -9.755 -21.672 1.665 1.00 95.31 173 LYS A N 1
ATOM 1334 C CA . LYS A 1 173 ? -11.204 -21.909 1.686 1.00 95.31 173 LYS A CA 1
ATOM 1335 C C . LYS A 1 173 ? -11.990 -20.708 1.166 1.00 95.31 173 LYS A C 1
ATOM 1337 O O . LYS A 1 173 ? -11.460 -19.600 1.073 1.00 95.31 173 LYS A O 1
ATOM 1342 N N . LYS A 1 174 ? -13.268 -20.931 0.857 1.00 96.62 174 LYS A N 1
ATOM 1343 C CA . LYS A 1 174 ? -14.256 -19.860 0.674 1.00 96.62 174 LYS A CA 1
ATOM 1344 C C . LYS A 1 174 ? -14.838 -19.462 2.030 1.00 96.62 174 LYS A C 1
ATOM 1346 O O . LYS A 1 174 ? -14.861 -20.274 2.953 1.00 96.62 174 LYS A O 1
ATOM 1351 N N . ILE A 1 175 ? -15.273 -18.217 2.137 1.00 93.62 175 ILE A N 1
ATOM 1352 C CA . ILE A 1 175 ? -15.977 -17.682 3.297 1.00 93.62 175 ILE A CA 1
ATOM 1353 C C . ILE A 1 175 ? -17.468 -17.781 2.988 1.00 93.62 175 ILE A C 1
ATOM 1355 O O . ILE A 1 175 ? -17.928 -17.272 1.966 1.00 93.62 175 ILE A O 1
ATOM 1359 N N . GLU A 1 176 ? -18.213 -18.466 3.849 1.00 89.50 176 GLU A N 1
ATOM 1360 C CA . GLU A 1 176 ? -19.671 -18.420 3.814 1.00 89.50 176 GLU A CA 1
ATOM 1361 C C . GLU A 1 176 ? -20.120 -17.139 4.512 1.00 89.50 176 GLU A C 1
ATOM 1363 O O . GLU A 1 176 ? -19.821 -16.921 5.686 1.00 89.50 176 GLU A O 1
ATOM 1368 N N . VAL A 1 177 ? -20.787 -16.261 3.768 1.00 82.12 177 VAL A N 1
ATOM 1369 C CA . VAL A 1 177 ? -21.281 -14.987 4.291 1.00 82.12 177 VAL A CA 1
ATOM 1370 C C . VAL A 1 177 ? -22.688 -15.224 4.826 1.00 82.12 177 VAL A C 1
ATOM 1372 O O . VAL A 1 177 ? -23.593 -15.540 4.059 1.00 82.12 177 VAL A O 1
ATOM 1375 N N . SER A 1 178 ? -22.875 -15.113 6.140 1.00 79.12 178 SER A N 1
ATOM 1376 C CA . 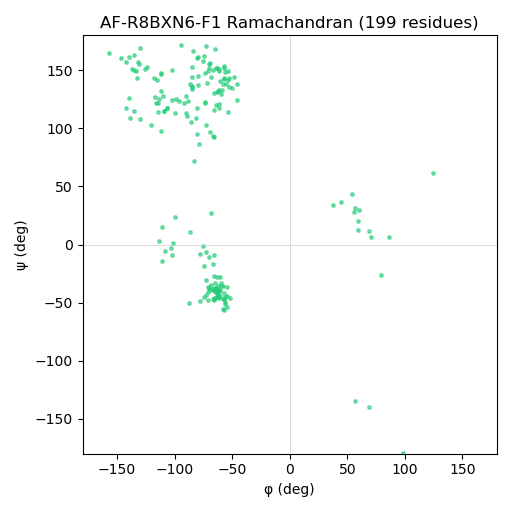SER A 1 178 ? -24.202 -15.201 6.755 1.00 79.12 178 SER A CA 1
ATOM 1377 C C . SER A 1 178 ? -24.957 -13.879 6.610 1.00 79.12 178 SER A C 1
ATOM 1379 O O . SER A 1 178 ? -24.396 -12.828 6.922 1.00 79.12 178 SER A O 1
ATOM 1381 N N . ASP A 1 179 ? -26.244 -13.932 6.269 1.00 64.88 179 ASP A N 1
ATOM 1382 C CA . ASP A 1 179 ? -27.101 -12.745 6.104 1.00 64.88 179 ASP A CA 1
ATOM 1383 C C . ASP A 1 179 ? -27.363 -11.955 7.409 1.00 64.88 179 ASP A C 1
ATOM 1385 O O . ASP A 1 179 ? -27.938 -10.870 7.366 1.00 64.88 179 ASP A O 1
ATOM 1389 N N . THR A 1 180 ? -26.969 -12.468 8.583 1.00 58.78 180 THR A N 1
ATOM 1390 C CA . THR A 1 180 ? -27.393 -11.927 9.890 1.00 58.78 180 THR A CA 1
ATOM 1391 C C . THR A 1 180 ? -26.297 -11.295 10.753 1.00 58.78 180 THR A C 1
ATOM 1393 O O . THR A 1 180 ? -26.595 -10.906 11.878 1.00 58.78 180 THR A O 1
ATOM 1396 N N . GLY A 1 181 ? -25.043 -11.186 10.294 1.00 50.72 181 GLY A N 1
ATOM 1397 C CA . GLY A 1 181 ? -23.956 -10.554 11.073 1.00 50.72 181 GLY A CA 1
ATOM 1398 C C . GLY A 1 181 ? -23.663 -11.200 12.442 1.00 50.72 181 GLY A C 1
ATOM 1399 O O . GLY A 1 181 ? -22.962 -10.620 13.266 1.00 50.72 181 GLY A O 1
ATOM 1400 N N . ALA A 1 182 ? -24.204 -12.393 12.705 1.00 48.28 182 ALA A N 1
ATOM 1401 C CA . ALA A 1 182 ? -23.991 -13.127 13.944 1.00 48.28 182 ALA A CA 1
ATOM 1402 C C . ALA A 1 182 ? -22.742 -14.001 13.794 1.00 48.28 182 ALA A C 1
ATOM 1404 O O . ALA A 1 182 ? -22.662 -14.809 12.869 1.00 48.28 182 ALA A O 1
ATOM 1405 N N . ALA A 1 183 ? -21.774 -13.820 14.694 1.00 44.66 183 ALA A N 1
ATOM 1406 C CA . ALA A 1 183 ? -20.491 -14.512 14.680 1.00 44.66 183 ALA A CA 1
ATOM 1407 C C . ALA A 1 183 ? -20.666 -16.038 14.619 1.00 44.66 183 ALA A C 1
ATOM 1409 O O . ALA A 1 183 ? -21.138 -16.665 15.568 1.00 44.66 183 ALA A O 1
ATOM 1410 N N . ALA A 1 184 ? -20.245 -16.643 13.509 1.00 44.84 184 ALA A N 1
ATOM 1411 C CA . ALA A 1 184 ? -19.968 -18.069 13.452 1.00 44.84 184 ALA A CA 1
ATOM 1412 C C . ALA A 1 184 ? -18.546 -18.310 13.977 1.00 44.84 184 ALA A C 1
ATOM 1414 O O . ALA A 1 184 ? -17.634 -18.636 13.218 1.00 44.84 184 ALA A O 1
ATOM 1415 N N . ASP A 1 185 ? -18.358 -18.153 15.288 1.00 51.06 185 ASP A N 1
ATOM 1416 C CA . ASP A 1 185 ? -17.221 -18.763 15.969 1.00 51.06 185 ASP A CA 1
ATOM 1417 C C . ASP A 1 185 ? -17.453 -20.276 15.971 1.00 51.06 185 ASP A C 1
ATOM 1419 O O . ASP A 1 185 ? -18.189 -20.823 16.792 1.00 51.06 185 ASP A O 1
ATOM 1423 N N . SER A 1 186 ? -16.851 -20.976 15.013 1.00 44.31 186 SER A N 1
ATOM 1424 C CA . SER A 1 186 ? -16.683 -22.420 15.129 1.00 44.31 186 SER A CA 1
ATOM 1425 C C . SER A 1 186 ? -15.300 -22.833 14.641 1.00 44.31 186 SER A C 1
ATOM 1427 O O . SER A 1 186 ? -14.986 -22.835 13.452 1.00 44.31 186 SER A O 1
ATOM 1429 N N . GLU A 1 187 ? -14.461 -23.226 15.597 1.00 47.44 187 GLU A N 1
ATOM 1430 C CA . GLU A 1 187 ? -13.188 -23.927 15.398 1.00 47.44 187 GLU A CA 1
ATOM 1431 C C . GLU A 1 187 ? -13.366 -25.370 14.867 1.00 47.44 187 GLU A C 1
ATOM 1433 O O . GLU A 1 187 ? -12.522 -26.235 15.090 1.00 47.44 187 GLU A O 1
ATOM 1438 N N . SER A 1 188 ? -14.441 -25.692 14.145 1.00 40.56 188 SER A N 1
ATOM 1439 C CA . SER A 1 188 ? -14.686 -27.062 13.678 1.00 40.56 188 SER A CA 1
ATOM 1440 C C . SER A 1 188 ? -14.779 -27.141 12.161 1.00 40.56 188 SER A C 1
ATOM 1442 O O . SER A 1 188 ? -15.816 -26.839 11.579 1.00 40.56 188 SER A O 1
ATOM 1444 N N . GLY A 1 189 ? -13.694 -27.617 11.542 1.00 34.03 189 GLY A N 1
ATOM 1445 C CA . GLY A 1 189 ? -13.694 -28.126 10.168 1.00 34.03 189 GLY A CA 1
ATOM 1446 C C . GLY A 1 189 ? -12.686 -27.453 9.239 1.00 34.03 189 GLY A C 1
ATOM 1447 O O . GLY A 1 189 ? -13.066 -26.860 8.234 1.00 34.03 189 GLY A O 1
ATOM 1448 N N . VAL A 1 190 ? -11.387 -27.545 9.541 1.00 37.53 190 VAL A N 1
ATOM 1449 C CA . VAL A 1 190 ? -10.352 -27.272 8.531 1.00 37.53 190 VAL A CA 1
ATOM 1450 C C . VAL A 1 190 ? -10.230 -28.507 7.633 1.00 37.53 190 VAL A C 1
ATOM 1452 O O . VAL A 1 190 ? -9.397 -29.374 7.883 1.00 37.53 190 VAL A O 1
ATOM 1455 N N . GLU A 1 191 ? -11.044 -28.606 6.581 1.00 38.50 191 GLU A N 1
ATOM 1456 C CA . GLU A 1 191 ? -10.693 -29.472 5.449 1.00 38.50 191 GLU A CA 1
ATOM 1457 C C . GLU A 1 191 ? -9.691 -28.725 4.567 1.00 38.50 191 GLU A C 1
ATOM 1459 O O . GLU A 1 191 ? -10.031 -27.885 3.734 1.00 38.50 191 GLU A O 1
ATOM 1464 N N . VAL A 1 192 ? -8.411 -28.997 4.822 1.00 42.25 192 VAL A N 1
ATOM 1465 C CA . VAL A 1 192 ? -7.297 -28.535 3.996 1.00 42.25 192 VAL A CA 1
ATOM 1466 C C . VAL A 1 192 ? -7.472 -29.126 2.600 1.00 42.25 192 VAL A C 1
ATOM 1468 O O . VAL A 1 192 ? -7.393 -30.341 2.428 1.00 42.25 192 VAL A O 1
ATOM 1471 N N . LEU A 1 193 ? -7.647 -28.278 1.585 1.00 49.31 193 LEU A N 1
ATOM 1472 C CA . LEU A 1 193 ? -7.449 -28.690 0.198 1.00 49.31 193 LEU A CA 1
ATOM 1473 C C . LEU A 1 193 ? -5.958 -29.010 0.029 1.00 49.31 193 LEU A C 1
ATOM 1475 O O . LEU A 1 193 ? -5.140 -28.115 -0.184 1.00 49.31 193 LEU A O 1
ATOM 1479 N N . THR A 1 194 ? -5.580 -30.277 0.209 1.00 40.94 194 THR A N 1
ATOM 1480 C CA . THR A 1 194 ? -4.199 -30.734 0.041 1.00 40.94 194 THR A CA 1
ATOM 1481 C C . THR A 1 194 ? -3.819 -30.605 -1.430 1.00 40.94 194 THR A C 1
ATOM 1483 O O . THR A 1 194 ? -4.095 -31.489 -2.238 1.00 40.94 194 THR A O 1
ATOM 1486 N N . GLY A 1 195 ? -3.210 -29.475 -1.784 1.00 42.22 195 GLY A N 1
ATOM 1487 C CA . GLY A 1 195 ? -2.471 -29.338 -3.030 1.00 42.22 195 GLY A CA 1
ATOM 1488 C C . GLY A 1 195 ? -1.314 -30.333 -3.035 1.00 42.22 195 GLY A C 1
ATOM 1489 O O . GLY A 1 195 ? -0.615 -30.482 -2.033 1.00 42.22 195 GLY A O 1
ATOM 1490 N N . GLU A 1 196 ? -1.166 -31.039 -4.152 1.00 46.72 196 GLU A N 1
ATOM 1491 C CA . GLU A 1 196 ? -0.152 -32.064 -4.381 1.00 46.72 196 GLU A CA 1
ATOM 1492 C C . GLU A 1 196 ? 1.256 -31.593 -3.984 1.00 46.72 196 GLU A C 1
ATOM 1494 O O . GLU A 1 196 ? 1.621 -30.423 -4.129 1.00 46.72 196 GLU A O 1
ATOM 1499 N N . SER A 1 197 ? 2.037 -32.540 -3.460 1.00 41.66 197 SER A N 1
ATOM 1500 C CA . SER A 1 197 ? 3.393 -32.350 -2.950 1.00 41.66 197 SER A CA 1
ATOM 1501 C C . SER A 1 197 ? 4.265 -31.521 -3.892 1.00 41.66 197 SER A C 1
ATOM 1503 O O . SER A 1 197 ? 4.477 -31.893 -5.047 1.00 41.66 197 SER A O 1
ATOM 1505 N N . VAL A 1 198 ? 4.831 -30.437 -3.365 1.00 40.53 198 VAL A N 1
ATOM 1506 C CA . VAL A 1 198 ? 5.894 -29.673 -4.022 1.00 40.53 198 VAL A CA 1
ATOM 1507 C C . VAL A 1 198 ? 7.128 -30.581 -4.139 1.00 40.53 198 VAL A C 1
ATOM 1509 O O . VAL A 1 198 ? 7.617 -31.038 -3.102 1.00 40.53 198 VAL A O 1
ATOM 1512 N N . PRO A 1 199 ? 7.653 -30.873 -5.344 1.00 38.34 199 PRO A N 1
ATOM 1513 C CA . PRO A 1 199 ? 8.902 -31.610 -5.465 1.00 38.34 199 PRO A CA 1
ATOM 1514 C C . PRO A 1 199 ? 10.046 -30.762 -4.901 1.00 38.34 199 PRO A C 1
ATOM 1516 O O . PRO A 1 199 ? 10.187 -29.580 -5.217 1.00 38.34 199 PRO A O 1
ATOM 1519 N N . THR A 1 200 ? 10.838 -31.378 -4.029 1.00 49.94 200 THR A N 1
ATOM 1520 C CA . THR A 1 200 ? 12.059 -30.801 -3.463 1.00 49.94 200 THR A CA 1
ATOM 1521 C C . THR A 1 200 ? 13.067 -30.559 -4.591 1.00 49.94 200 THR A C 1
ATOM 1523 O O . THR A 1 200 ? 13.266 -31.444 -5.423 1.00 49.94 200 THR A O 1
ATOM 1526 N N . ILE A 1 201 ? 13.655 -29.359 -4.634 1.00 51.53 201 ILE A N 1
ATOM 1527 C CA . ILE A 1 201 ? 14.793 -29.027 -5.510 1.00 51.53 201 ILE A CA 1
ATOM 1528 C C . ILE A 1 201 ? 16.061 -29.653 -4.934 1.00 51.53 201 ILE A C 1
ATOM 1530 O O . ILE A 1 201 ? 16.230 -29.559 -3.696 1.00 51.53 201 ILE A O 1
#

Sequence (201 aa):
MAAPKVDLEENRRRMAAEELYYAFTPDLVADRRRCRLAFEAYNRAGDVSRRRLVELWKDVTNDKTPLPPQAPTDEEDEAQLEDYPWVDGPIKLDYGYNVNGGHPLDPSIRNGTRGPEFGKPITIGEDCWLGGNVIVVPGVTIGKGATVGAGSVVTKDVPPYTVVVGNPARILKKIEVSDTGAAADSESGVEVLTGESVPTI

Organism: Phaeoacremonium minimum (strain UCR-PA7) (NCBI:txid1286976)

Foldseek 3Di:
DDQDPDDPVVLVVCQVVQHWHQCPDPVNVVLQVQLVVLLVCLQPVPDDAPVVNQVSLCSLQVPPDDQPDADPDSVVRVVSCVQPDDDDDDDDARRSHFWDKDADPPCVQRVDSRHTIGTAGEAEEACEAEAACEAEHGPEYEAANEYEYHNEDDPHYHYHQFYWYDVPIDTQGGHDDDPPPDDPPDPPDRPGPDDDDDDDD

Radius of gyration: 20.37 Å; Cα contacts (8 Å, |Δi|>4): 308; chains: 1; bounding box: 54×51×43 Å

Secondary structure (DSSP, 8-state):
-PPP---HHHHHHHHHTT--B-TTSHHHHHHHHHHHHHHHHHHH--S--HHHHHHHHHHHHT--PPPPPPPSSHHHHHHTTTTSPP-PSP---SSSSS-EEE--SSHHHHTGGGS-BEEE--EE-TT-EE-TT-EE-TT-EE-TT-EE-TT-EE-S-B-TTEEEETTTTEEEEEPP--TT-----------------PPP-